Protein AF-A0A9N9CU62-F1 (afdb_monomer)

Radius of gyration: 23.14 Å; Cα contacts (8 Å, |Δi|>4): 321; chains: 1; bounding box: 65×60×86 Å

pLDDT: mean 74.03, std 17.0, range [35.09, 93.12]

InterPro domains:
  IPR012340 Nucleic acid-binding, OB-fold [G3DSA:2.40.50.140] (41-139)
  IPR012340 Nucleic acid-binding, OB-fold [SSF50249] (61-143)

Secondary structure (DSSP, 8-state):
------PPPPPPPPPPPP------TTPPPGGG--SSSS-S---EEEEE-EES-SSPEE-TT--EEEEEEEE-SS-EEEEEEES-GGG--TTEEEEEESEEEEEETTEEEEEE-TTT-EEEEEEE------TTTS-BGGGSEEEEETTEEEEE-TT--BB-TTT-PBPP-----------

Structure (mmCIF, N/CA/C/O backbone):
data_AF-A0A9N9CU62-F1
#
_entry.id   AF-A0A9N9CU62-F1
#
loop_
_atom_site.group_PDB
_atom_site.id
_atom_site.type_symbol
_atom_site.label_atom_id
_atom_site.label_alt_id
_atom_site.label_comp_id
_atom_site.label_asym_id
_atom_site.label_entity_id
_atom_site.label_seq_id
_atom_site.pdbx_PDB_ins_code
_atom_site.Cartn_x
_atom_site.Cartn_y
_atom_site.Cartn_z
_atom_site.occupancy
_atom_site.B_iso_or_equiv
_atom_site.auth_seq_id
_atom_site.auth_comp_id
_atom_site.auth_asym_id
_atom_site.auth_atom_id
_atom_site.pdbx_PDB_model_num
ATOM 1 N N . MET A 1 1 ? -34.799 -45.869 44.332 1.00 46.69 1 MET A N 1
ATOM 2 C CA . MET A 1 1 ? -33.783 -45.697 43.273 1.00 46.69 1 MET A CA 1
ATOM 3 C C . MET A 1 1 ? -34.354 -44.731 42.248 1.00 46.69 1 MET A C 1
ATOM 5 O O . MET A 1 1 ? -35.270 -45.097 41.529 1.00 46.69 1 MET A O 1
ATOM 9 N N . SER A 1 2 ? -33.928 -43.471 42.289 1.00 44.94 2 SER A N 1
ATOM 10 C CA . SER A 1 2 ? -34.439 -42.379 41.453 1.00 44.94 2 SER A CA 1
ATOM 11 C C . SER A 1 2 ? -33.615 -42.271 40.169 1.00 44.94 2 SER A C 1
ATOM 13 O O . SER A 1 2 ? -32.446 -41.901 40.205 1.00 44.94 2 SER A O 1
ATOM 15 N N . SER A 1 3 ? -34.221 -42.612 39.034 1.00 47.97 3 SER A N 1
ATOM 16 C CA . SER A 1 3 ? -33.614 -42.523 37.704 1.00 47.97 3 SER A CA 1
ATOM 17 C C . SER A 1 3 ? -33.705 -41.092 37.164 1.00 47.97 3 SER A C 1
ATOM 19 O O . SER A 1 3 ? -34.757 -40.656 36.692 1.00 47.97 3 SER A O 1
ATOM 21 N N . SER A 1 4 ? -32.603 -40.348 37.229 1.00 53.12 4 SER A N 1
ATOM 22 C CA . SER A 1 4 ? -32.458 -39.040 36.586 1.00 53.12 4 SER A CA 1
ATOM 23 C C . SER A 1 4 ? -32.331 -39.214 35.070 1.00 53.12 4 SER A C 1
ATOM 25 O O . SER A 1 4 ? -31.313 -39.691 34.575 1.00 53.12 4 SER A O 1
ATOM 27 N N . THR A 1 5 ? -33.375 -38.833 34.335 1.00 57.44 5 THR A N 1
ATOM 28 C CA . THR A 1 5 ? -33.366 -38.796 32.867 1.00 57.44 5 THR A CA 1
ATOM 29 C C . THR A 1 5 ? -32.712 -37.494 32.412 1.00 57.44 5 THR A C 1
ATOM 31 O O . THR A 1 5 ? -33.306 -36.421 32.525 1.00 57.44 5 THR A O 1
ATOM 34 N N . THR A 1 6 ? -31.476 -37.572 31.928 1.00 59.50 6 THR A N 1
ATOM 35 C CA . THR A 1 6 ? -30.750 -36.429 31.366 1.00 59.50 6 THR A CA 1
ATOM 36 C C . THR A 1 6 ? -31.405 -36.029 30.044 1.00 59.50 6 THR A C 1
ATOM 38 O O . THR A 1 6 ? -31.402 -36.802 29.086 1.00 59.50 6 THR A O 1
ATOM 41 N N . ARG A 1 7 ? -32.014 -34.839 29.986 1.00 60.53 7 ARG A N 1
ATOM 42 C CA . ARG A 1 7 ? -32.596 -34.305 28.747 1.00 60.53 7 ARG A CA 1
ATOM 43 C C . ARG A 1 7 ? -31.469 -33.938 27.784 1.00 60.53 7 ARG A C 1
ATOM 45 O O . ARG A 1 7 ? -30.618 -33.116 28.112 1.00 60.53 7 ARG A O 1
ATOM 52 N N . TYR A 1 8 ? -31.477 -34.552 26.607 1.00 66.25 8 TYR A N 1
ATOM 53 C CA . TYR A 1 8 ? -30.608 -34.177 25.500 1.00 66.25 8 TYR A CA 1
ATOM 54 C C . TYR A 1 8 ? -31.040 -32.805 24.969 1.00 66.25 8 TYR A C 1
ATOM 56 O O . TYR A 1 8 ? -32.165 -32.657 24.490 1.00 66.25 8 TYR A O 1
ATOM 64 N N . ASN A 1 9 ? -30.160 -31.808 25.070 1.00 70.69 9 ASN A N 1
ATOM 65 C CA . ASN A 1 9 ? -30.338 -30.531 24.387 1.00 70.69 9 ASN A CA 1
ATOM 66 C C . ASN A 1 9 ? -29.682 -30.636 23.006 1.00 70.69 9 ASN A C 1
ATOM 68 O O . ASN A 1 9 ? -28.476 -30.890 22.942 1.00 70.69 9 ASN A O 1
ATOM 72 N N . PRO A 1 10 ? -30.438 -30.464 21.909 1.00 75.88 10 PRO A N 1
ATOM 73 C CA . PRO A 1 10 ? -29.849 -30.461 20.583 1.00 75.88 10 PRO A CA 1
ATOM 74 C C . PRO A 1 10 ? -28.885 -29.272 20.439 1.00 75.88 10 PRO A C 1
ATOM 76 O O . PRO A 1 10 ? -29.152 -28.197 20.986 1.00 75.88 10 PRO A O 1
ATOM 79 N N . PRO A 1 11 ? -27.768 -29.447 19.713 1.00 69.00 11 PRO A N 1
ATOM 80 C CA . PRO A 1 11 ? -26.838 -28.362 19.443 1.00 69.00 11 PRO A CA 1
ATOM 81 C C . PRO A 1 11 ? -27.547 -27.241 18.680 1.00 69.00 11 PRO A C 1
ATOM 83 O O . PRO A 1 11 ? -28.302 -27.487 17.736 1.00 69.00 11 PRO A O 1
ATOM 86 N N . THR A 1 12 ? -27.307 -26.004 19.110 1.00 73.38 12 THR A N 1
ATOM 87 C CA . THR A 1 12 ? -27.829 -24.801 18.465 1.00 73.38 12 THR A CA 1
ATOM 88 C C . THR A 1 12 ? -27.400 -24.802 16.995 1.00 73.38 12 THR A C 1
ATOM 90 O O . THR A 1 12 ? -26.207 -24.976 16.730 1.00 73.38 12 THR A O 1
ATOM 93 N N . PRO A 1 13 ? -28.324 -24.639 16.030 1.00 62.28 13 PRO A N 1
ATOM 94 C CA . PRO A 1 13 ? -27.968 -24.618 14.618 1.00 62.28 13 PRO A CA 1
ATOM 95 C C . PRO A 1 13 ? -26.945 -23.510 14.370 1.00 62.28 13 PRO A C 1
ATOM 97 O O . PRO A 1 13 ? -27.182 -22.347 14.704 1.00 62.28 13 PRO A O 1
ATOM 100 N N . THR A 1 14 ? -25.796 -23.884 13.811 1.00 59.06 14 THR A N 1
ATOM 101 C CA . THR A 1 14 ? -24.758 -22.939 13.411 1.00 59.06 14 THR A CA 1
ATOM 102 C C . THR A 1 14 ? -25.347 -21.965 12.388 1.00 59.06 14 THR A C 1
ATOM 104 O O . THR A 1 14 ? -25.957 -22.408 11.406 1.00 59.06 14 THR A O 1
ATOM 107 N N . PRO A 1 15 ? -25.230 -20.642 12.606 1.00 55.38 15 PRO A N 1
ATOM 108 C CA . PRO A 1 15 ? -25.723 -19.667 11.647 1.00 55.38 15 PRO A CA 1
ATOM 109 C C . PRO A 1 15 ? -25.015 -19.897 10.311 1.00 55.38 15 PRO A C 1
ATOM 111 O O . PRO A 1 15 ? -23.788 -19.948 10.243 1.00 55.38 15 PRO A O 1
ATOM 114 N N . LYS A 1 16 ? -25.802 -20.096 9.249 1.00 43.38 16 LYS A N 1
ATOM 115 C CA . LYS A 1 16 ? -25.268 -20.224 7.892 1.00 43.38 16 LYS A CA 1
ATOM 116 C C . LYS A 1 16 ? -24.560 -18.913 7.523 1.00 43.38 16 LYS A C 1
ATOM 118 O O . LYS A 1 16 ? -25.127 -17.859 7.825 1.00 43.38 16 LYS A O 1
ATOM 123 N N . PRO A 1 17 ? -23.383 -18.959 6.868 1.00 40.12 17 PRO A N 1
ATOM 124 C CA . PRO A 1 17 ? -22.711 -17.762 6.378 1.00 40.12 17 PRO A CA 1
ATOM 125 C C . PRO A 1 17 ? -23.694 -16.928 5.561 1.00 40.12 17 PRO A C 1
ATOM 127 O O . PRO A 1 17 ? -24.350 -17.445 4.651 1.00 40.12 17 PRO A O 1
ATOM 130 N N . ILE A 1 18 ? -23.848 -15.659 5.932 1.00 36.00 18 ILE A N 1
ATOM 131 C CA . ILE A 1 18 ? -24.673 -14.725 5.172 1.00 36.00 18 ILE A CA 1
ATOM 132 C C . ILE A 1 18 ? -23.950 -14.527 3.837 1.00 36.00 18 ILE A C 1
ATOM 134 O O . ILE A 1 18 ? -22.800 -14.093 3.851 1.00 36.00 18 ILE A O 1
ATOM 138 N N . PRO A 1 19 ? -24.562 -14.851 2.686 1.00 36.19 19 PRO A N 1
ATOM 139 C CA . PRO A 1 19 ? -23.913 -14.634 1.404 1.00 36.19 19 PRO A CA 1
ATOM 140 C C . PRO A 1 19 ? -23.638 -13.137 1.229 1.00 36.19 19 PRO A C 1
ATOM 142 O O . PRO A 1 19 ? -24.564 -12.323 1.175 1.00 36.19 19 PRO A O 1
ATOM 145 N N . ILE A 1 20 ? -22.353 -12.784 1.166 1.00 42.44 20 ILE A N 1
ATOM 146 C CA . ILE A 1 20 ? -21.886 -11.418 0.936 1.00 42.44 20 ILE A CA 1
ATOM 147 C C . ILE A 1 20 ? -22.435 -10.967 -0.419 1.00 42.44 20 ILE A C 1
ATOM 149 O O . ILE A 1 20 ? -22.163 -11.568 -1.460 1.00 42.44 20 ILE A O 1
ATOM 153 N N . GLN A 1 21 ? -23.255 -9.916 -0.421 1.00 36.47 21 GLN A N 1
ATOM 154 C CA . GLN A 1 21 ? -23.797 -9.352 -1.653 1.00 36.47 21 GLN A CA 1
ATOM 155 C C . GLN A 1 21 ? -22.663 -8.670 -2.443 1.00 36.47 21 GLN A C 1
ATOM 157 O O . GLN A 1 21 ? -22.241 -7.556 -2.127 1.00 36.47 21 GLN A O 1
ATOM 162 N N . ARG A 1 22 ? -22.172 -9.356 -3.484 1.00 44.59 22 ARG A N 1
ATOM 163 C CA . ARG A 1 22 ? -21.042 -8.957 -4.353 1.00 44.59 22 ARG A CA 1
ATOM 164 C C . ARG A 1 22 ? -21.322 -7.794 -5.319 1.00 44.59 22 ARG A C 1
ATOM 166 O O . ARG A 1 22 ? -20.455 -7.429 -6.098 1.00 44.59 22 ARG A O 1
ATOM 173 N N . ASN A 1 23 ? -22.494 -7.167 -5.261 1.00 35.44 23 ASN A N 1
ATOM 174 C CA . ASN A 1 23 ? -22.859 -6.084 -6.177 1.00 35.44 23 ASN A CA 1
ATOM 175 C C . ASN A 1 23 ? -22.802 -4.729 -5.466 1.00 35.44 23 ASN A C 1
ATOM 177 O O . ASN A 1 23 ? -23.825 -4.212 -5.023 1.00 35.44 23 ASN A O 1
ATOM 181 N N . VAL A 1 24 ? -21.608 -4.142 -5.352 1.00 41.38 24 VAL A N 1
ATOM 182 C CA . VAL A 1 24 ? -21.473 -2.712 -5.037 1.00 41.38 24 VAL A CA 1
ATOM 183 C C . VAL A 1 24 ? -20.741 -2.029 -6.178 1.00 41.38 24 VAL A C 1
ATOM 185 O O . VAL A 1 24 ? -19.569 -2.273 -6.430 1.00 41.38 24 VAL A O 1
ATOM 188 N N . VAL A 1 25 ? -21.484 -1.177 -6.876 1.00 37.28 25 VAL A N 1
ATOM 189 C CA . VAL A 1 25 ? -20.985 -0.245 -7.886 1.00 37.28 25 VAL A CA 1
ATOM 190 C C . VAL A 1 25 ? -19.897 0.625 -7.239 1.00 37.28 25 VAL A C 1
ATOM 192 O O . VAL A 1 25 ? -20.184 1.318 -6.266 1.00 37.28 25 VAL A O 1
ATOM 195 N N . GLY A 1 26 ? -18.659 0.567 -7.747 1.00 52.22 26 GLY A N 1
ATOM 196 C CA . GLY A 1 26 ? -17.546 1.424 -7.299 1.00 52.22 26 GLY A CA 1
ATOM 197 C C . GLY A 1 26 ? -16.388 0.744 -6.551 1.00 52.22 26 GLY A C 1
ATOM 198 O O . GLY A 1 26 ? -15.586 1.447 -5.943 1.00 52.22 26 GLY A O 1
ATOM 199 N N . THR A 1 27 ? -16.269 -0.587 -6.567 1.00 56.56 27 THR A N 1
ATOM 200 C CA . THR A 1 27 ? -15.077 -1.273 -6.031 1.00 56.56 27 THR A CA 1
ATOM 201 C C . THR A 1 27 ? -13.905 -1.194 -7.011 1.00 56.56 27 THR A C 1
ATOM 203 O O . THR A 1 27 ? -14.012 -1.667 -8.145 1.00 56.56 27 THR A O 1
ATOM 206 N N . SER A 1 28 ? -12.786 -0.620 -6.575 1.00 62.41 28 SER A N 1
ATOM 207 C CA . SER A 1 28 ? -11.532 -0.615 -7.336 1.00 62.41 28 SER A CA 1
ATOM 208 C C . SER A 1 28 ? -10.715 -1.854 -6.992 1.00 62.41 28 SER A C 1
ATOM 210 O O . SER A 1 28 ? -10.599 -2.187 -5.821 1.00 62.41 28 SER A O 1
ATOM 212 N N . LYS A 1 29 ? -10.137 -2.501 -8.004 1.00 73.31 29 LYS A N 1
ATOM 213 C CA . LYS A 1 29 ? -9.158 -3.588 -7.843 1.00 73.31 29 LYS A CA 1
ATOM 214 C C . LYS A 1 29 ? -7.789 -3.021 -7.448 1.00 73.31 29 LYS A C 1
ATOM 216 O O . LYS A 1 29 ? -7.452 -1.925 -7.907 1.00 73.31 29 LYS A O 1
ATOM 221 N N . CYS A 1 30 ? -6.991 -3.753 -6.673 1.00 69.00 30 CYS A N 1
ATOM 222 C CA . CYS A 1 30 ? -5.650 -3.346 -6.248 1.00 69.00 30 CYS A CA 1
ATOM 223 C C . CYS A 1 30 ? -4.739 -3.038 -7.444 1.00 69.00 30 CYS A C 1
ATOM 225 O O . CYS A 1 30 ? -4.049 -2.023 -7.436 1.00 69.00 30 CYS A O 1
ATOM 227 N N . SER A 1 31 ? -4.783 -3.832 -8.518 1.00 72.31 31 SER A N 1
ATOM 228 C CA . SER A 1 31 ? -3.961 -3.583 -9.715 1.00 72.31 31 SER A CA 1
ATOM 229 C C . SER A 1 31 ? -4.319 -2.286 -10.455 1.00 72.31 31 SER A C 1
ATOM 231 O O . SER A 1 31 ? -3.510 -1.749 -11.208 1.00 72.31 31 SER A O 1
ATOM 233 N N . HIS A 1 32 ? -5.522 -1.747 -10.232 1.00 73.44 32 HIS A N 1
ATOM 234 C CA . HIS A 1 32 ? -6.000 -0.510 -10.856 1.00 73.44 32 HIS A CA 1
ATOM 235 C C . HIS A 1 32 ? -5.785 0.733 -9.990 1.00 73.44 32 HIS A C 1
ATOM 237 O O . HIS A 1 32 ? -6.241 1.823 -10.355 1.00 73.44 32 HIS A O 1
ATOM 243 N N . LEU A 1 33 ? -5.110 0.597 -8.848 1.00 73.25 33 LEU A N 1
ATOM 244 C CA . LEU A 1 33 ? -4.789 1.724 -7.990 1.00 73.25 33 LEU A CA 1
ATOM 245 C C . LEU A 1 33 ? -3.824 2.676 -8.701 1.00 73.25 33 LEU A C 1
ATOM 247 O O . LEU A 1 33 ? -2.695 2.325 -9.035 1.00 73.25 33 LEU A O 1
ATOM 251 N N . LYS A 1 34 ? -4.284 3.906 -8.950 1.00 70.06 34 LYS A N 1
ATOM 252 C CA . LYS A 1 34 ? -3.507 4.934 -9.647 1.00 70.06 34 LYS A CA 1
ATOM 253 C C . LYS A 1 34 ? -2.896 5.918 -8.663 1.00 70.06 34 LYS A C 1
ATOM 255 O O . LYS A 1 34 ? -3.591 6.510 -7.845 1.00 70.06 34 LYS A O 1
ATOM 260 N N . LEU A 1 35 ? -1.609 6.187 -8.851 1.00 60.53 35 LEU A N 1
ATOM 261 C CA . LEU A 1 35 ? -0.875 7.238 -8.156 1.00 60.53 35 LEU A CA 1
ATOM 262 C C . LEU A 1 35 ? -1.260 8.614 -8.714 1.00 60.53 35 LEU A C 1
ATOM 264 O O . LEU A 1 35 ? -0.550 9.140 -9.571 1.00 60.53 35 LEU A O 1
ATOM 268 N N . ARG A 1 36 ? -2.404 9.171 -8.284 1.00 52.75 36 ARG A N 1
ATOM 269 C CA . ARG A 1 36 ? -2.704 10.621 -8.267 1.00 52.75 36 ARG A CA 1
ATOM 270 C C . ARG A 1 36 ? -4.106 10.940 -7.720 1.00 52.75 36 ARG A C 1
ATOM 272 O O . ARG A 1 36 ? -5.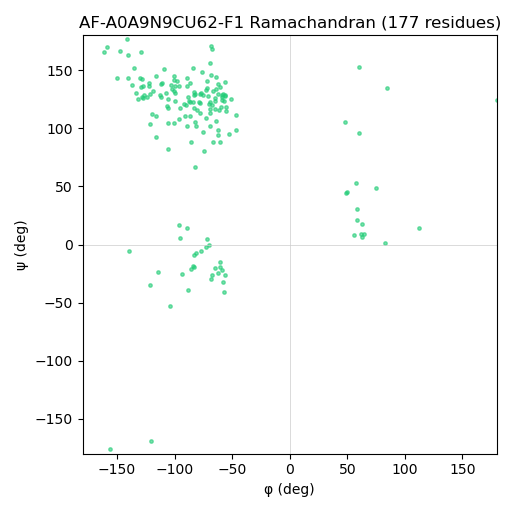099 10.506 -8.286 1.00 52.75 36 ARG A O 1
ATOM 279 N N . LEU A 1 37 ? -4.094 11.796 -6.689 1.00 42.00 37 LEU A N 1
ATOM 280 C CA . LEU A 1 37 ? -5.058 12.829 -6.265 1.00 42.00 37 LEU A CA 1
ATOM 281 C C . LEU A 1 37 ? -6.547 12.465 -6.191 1.00 42.00 37 LEU A C 1
ATOM 283 O O . LEU A 1 37 ? -7.247 12.511 -7.192 1.00 42.00 37 LEU A O 1
ATOM 287 N N . LEU A 1 38 ? -7.021 12.304 -4.947 1.00 39.66 38 LEU A N 1
ATOM 288 C CA . LEU A 1 38 ? -8.328 12.767 -4.438 1.00 39.66 38 LEU A CA 1
ATOM 289 C C . LEU A 1 38 ? -9.602 12.320 -5.170 1.00 39.66 38 LEU A C 1
ATOM 291 O O . LEU A 1 38 ? -10.686 12.793 -4.836 1.00 39.66 38 LEU A O 1
ATOM 295 N N . GLU A 1 39 ? -9.516 11.408 -6.128 1.00 35.09 39 GLU A N 1
ATOM 296 C CA . GLU A 1 39 ? -10.673 11.001 -6.904 1.00 35.09 39 GLU A CA 1
ATOM 297 C C . GLU A 1 39 ? -11.166 9.622 -6.486 1.00 35.09 39 GLU A C 1
ATOM 299 O O . GLU A 1 39 ? -10.670 8.574 -6.890 1.00 35.09 39 GLU A O 1
ATOM 304 N N . ASN A 1 40 ? -12.268 9.713 -5.747 1.00 41.16 40 ASN A N 1
ATOM 305 C CA . ASN A 1 40 ? -13.307 8.720 -5.571 1.00 41.16 40 ASN A CA 1
ATOM 306 C C . ASN A 1 40 ? -13.042 7.663 -4.508 1.00 41.16 40 ASN A C 1
ATOM 308 O O . ASN A 1 40 ? -11.970 7.089 -4.364 1.00 41.16 40 ASN A O 1
ATOM 312 N N . ILE A 1 41 ? -14.104 7.455 -3.734 1.00 45.12 41 ILE A N 1
ATOM 313 C CA . ILE A 1 41 ? -14.237 6.507 -2.641 1.00 45.12 41 ILE A CA 1
ATOM 314 C C . ILE A 1 41 ? -13.706 5.159 -3.115 1.00 45.12 41 ILE A C 1
ATOM 316 O O . ILE A 1 41 ? -14.400 4.406 -3.794 1.00 45.12 41 ILE A O 1
ATOM 320 N N . LEU A 1 42 ? -12.467 4.864 -2.751 1.00 49.97 42 LEU A N 1
ATOM 321 C CA . LEU A 1 42 ? -11.884 3.577 -3.035 1.00 49.97 42 LEU A CA 1
ATOM 322 C C . LEU A 1 42 ? -12.508 2.588 -2.056 1.00 49.97 42 LEU A C 1
ATOM 324 O O . LEU A 1 42 ? -12.105 2.552 -0.896 1.00 49.97 42 LEU A O 1
ATOM 328 N N . ILE A 1 43 ? -13.549 1.876 -2.495 1.00 49.66 43 ILE A N 1
ATOM 329 C CA . ILE A 1 43 ? -14.109 0.763 -1.734 1.00 49.66 43 ILE A CA 1
ATOM 330 C C . ILE A 1 43 ? -13.302 -0.473 -2.099 1.00 49.66 43 ILE A C 1
ATOM 332 O O . ILE A 1 43 ? -13.657 -1.200 -3.024 1.00 49.66 43 ILE A O 1
ATOM 336 N N . LEU A 1 44 ? -12.208 -0.704 -1.381 1.00 55.91 44 LEU A N 1
ATOM 337 C CA . LEU A 1 44 ? -11.573 -2.015 -1.404 1.00 55.91 44 LEU A CA 1
ATOM 338 C C . LEU A 1 44 ? -12.404 -2.902 -0.498 1.00 55.91 44 LEU A C 1
ATOM 340 O O . LEU A 1 44 ? -12.522 -2.626 0.695 1.00 55.91 44 LEU A O 1
ATOM 344 N N . LYS A 1 45 ? -13.059 -3.895 -1.088 1.00 5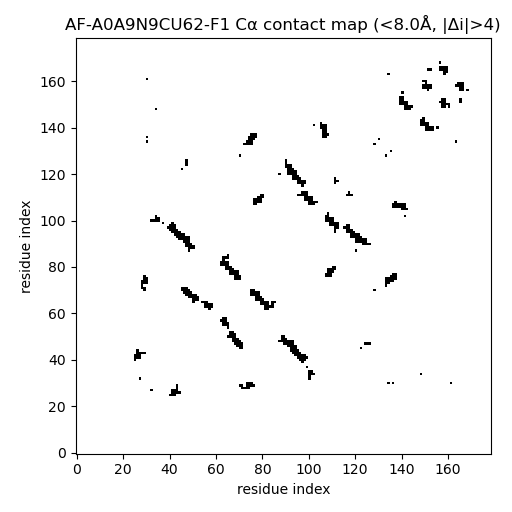1.59 45 LYS A N 1
ATOM 345 C CA . LYS A 1 45 ? -13.698 -4.970 -0.344 1.00 51.59 45 LYS A CA 1
ATOM 346 C C . LYS A 1 45 ? -12.750 -6.150 -0.392 1.00 51.59 45 LYS A C 1
ATOM 348 O O . LYS A 1 45 ? -12.233 -6.441 -1.459 1.00 51.59 45 LYS A O 1
ATOM 353 N N . GLU A 1 46 ? -12.586 -6.811 0.744 1.00 53.75 46 GLU A N 1
ATOM 354 C CA . GLU A 1 46 ? -11.886 -8.095 0.822 1.00 53.75 46 GLU A CA 1
ATOM 355 C C . GLU A 1 46 ? -10.369 -7.995 0.701 1.00 53.75 46 GLU A C 1
ATOM 357 O O . GLU A 1 46 ? -9.727 -8.742 -0.020 1.00 53.75 46 GLU A O 1
ATOM 362 N N . LEU A 1 47 ? -9.797 -7.080 1.484 1.00 57.81 47 LEU A N 1
ATOM 363 C CA . LEU A 1 47 ? -8.361 -7.041 1.715 1.00 57.81 47 LEU A CA 1
ATOM 364 C C . LEU A 1 47 ? -7.967 -7.944 2.877 1.00 57.81 47 LEU A C 1
ATOM 366 O O . LEU A 1 47 ? -8.424 -7.718 3.996 1.00 57.81 47 LEU A O 1
ATOM 370 N N . PHE A 1 48 ? -7.080 -8.897 2.604 1.00 61.94 48 PHE A N 1
ATOM 371 C CA . PHE A 1 48 ? -6.514 -9.805 3.601 1.00 61.94 48 PHE A CA 1
ATOM 372 C C . PHE A 1 48 ? -5.297 -9.180 4.259 1.00 61.94 48 PHE A C 1
ATOM 374 O O . PHE A 1 48 ? -4.264 -9.026 3.616 1.00 61.94 48 PHE A O 1
ATOM 381 N N . CYS A 1 49 ? -5.414 -8.828 5.535 1.00 62.84 49 CYS A N 1
ATOM 382 C CA . CYS A 1 49 ? -4.311 -8.238 6.282 1.00 62.84 49 CYS A CA 1
ATOM 383 C C . CYS A 1 49 ? -3.264 -9.298 6.666 1.00 62.84 49 CYS A C 1
ATOM 385 O O . CYS A 1 49 ? -3.588 -10.287 7.322 1.00 62.84 49 CYS A O 1
ATOM 387 N N . PHE A 1 50 ? -1.991 -9.045 6.357 1.00 62.34 50 PHE A N 1
ATOM 388 C CA . PHE A 1 50 ? -0.841 -9.773 6.904 1.00 62.34 50 PHE A CA 1
ATOM 389 C C . PHE A 1 50 ? 0.150 -8.768 7.500 1.00 62.34 50 PHE A C 1
ATOM 391 O O . PHE A 1 50 ? 0.525 -7.829 6.810 1.00 62.34 50 PHE A O 1
ATOM 398 N N . PRO A 1 51 ? 0.620 -8.894 8.748 1.00 58.72 51 PRO A N 1
ATOM 399 C CA . PRO A 1 51 ? 1.521 -7.912 9.328 1.00 58.72 51 PRO A CA 1
ATOM 400 C C . PRO A 1 51 ? 2.874 -8.017 8.623 1.00 58.72 51 PRO A C 1
ATOM 402 O O . PRO A 1 51 ? 3.498 -9.077 8.646 1.00 58.72 51 PRO A O 1
ATOM 405 N N . VAL A 1 52 ? 3.351 -6.916 8.037 1.00 59.19 52 VAL A N 1
ATOM 406 C CA . VAL A 1 52 ? 4.700 -6.860 7.434 1.00 59.19 52 VAL A CA 1
ATOM 407 C C . VAL A 1 52 ? 5.769 -6.948 8.529 1.00 59.19 52 VAL A C 1
ATOM 409 O O . VAL A 1 52 ? 6.866 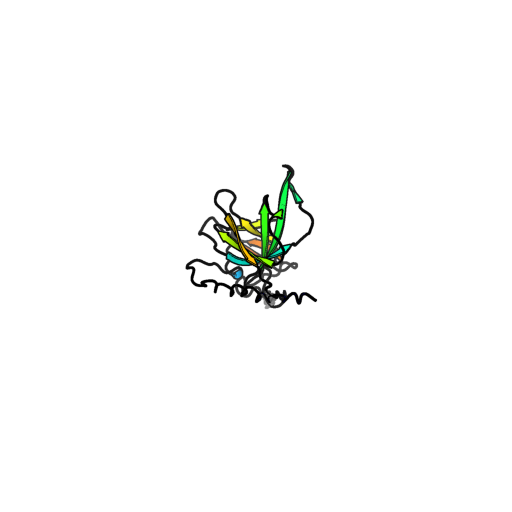-7.462 8.327 1.00 59.19 52 VAL A O 1
ATOM 412 N N . SER A 1 53 ? 5.436 -6.460 9.724 1.00 57.41 53 SER A N 1
ATOM 413 C CA . SER A 1 53 ? 6.284 -6.486 10.909 1.00 57.41 53 SER A CA 1
ATOM 414 C C . SER A 1 53 ? 5.414 -6.552 12.162 1.00 57.41 53 SER A C 1
ATOM 416 O O . SER A 1 53 ? 4.367 -5.916 12.235 1.00 57.41 53 SER A O 1
ATOM 418 N N . GLN A 1 54 ? 5.866 -7.285 13.182 1.00 54.16 54 GLN A N 1
ATOM 419 C CA . GLN A 1 54 ? 5.241 -7.265 14.514 1.00 54.16 54 GLN A CA 1
ATOM 420 C C . GLN A 1 54 ? 5.614 -6.014 15.326 1.00 54.16 54 GLN A C 1
ATOM 422 O O . GLN A 1 54 ? 5.130 -5.832 16.441 1.00 54.16 54 GLN A O 1
ATOM 427 N N . ARG A 1 55 ? 6.517 -5.170 14.810 1.00 55.88 55 ARG A N 1
ATOM 428 C CA . ARG A 1 55 ? 6.976 -3.963 15.499 1.00 55.88 55 ARG A CA 1
ATOM 429 C C . ARG A 1 55 ? 6.172 -2.759 15.036 1.00 55.88 55 ARG A C 1
ATOM 431 O O . ARG A 1 55 ? 6.272 -2.367 13.878 1.00 55.88 55 ARG A O 1
ATOM 438 N N . THR A 1 56 ? 5.451 -2.150 15.970 1.00 61.59 56 THR A N 1
ATOM 439 C CA . THR A 1 56 ? 4.884 -0.813 15.803 1.00 61.59 56 THR A CA 1
ATOM 440 C C . THR A 1 56 ? 6.018 0.199 15.674 1.00 61.59 56 THR A C 1
ATOM 442 O O . THR A 1 56 ? 6.902 0.256 16.536 1.00 61.59 56 THR A O 1
ATOM 445 N N . LEU A 1 57 ? 6.005 0.995 14.607 1.00 75.25 57 LEU A N 1
ATOM 446 C CA . LEU A 1 57 ? 6.896 2.146 14.491 1.00 75.25 57 LEU A CA 1
ATOM 447 C C . LEU A 1 57 ? 6.230 3.340 15.172 1.00 75.25 57 LEU A C 1
ATOM 449 O O . LEU A 1 57 ? 5.026 3.536 15.037 1.00 75.25 57 LEU A O 1
ATOM 453 N N . LYS A 1 58 ? 7.006 4.131 15.911 1.00 76.31 58 LYS A N 1
ATOM 454 C CA . LYS A 1 58 ? 6.537 5.401 16.470 1.00 76.31 58 LYS A CA 1
ATOM 455 C C . LYS A 1 58 ? 7.172 6.543 15.703 1.00 76.31 58 LYS A C 1
ATOM 457 O O . LYS A 1 58 ? 8.387 6.549 15.504 1.00 76.31 58 LYS A O 1
ATOM 462 N N . THR A 1 59 ? 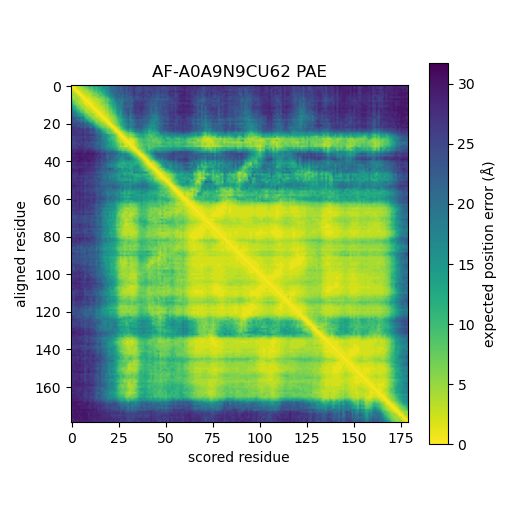6.361 7.500 15.271 1.00 74.94 59 THR A N 1
ATOM 463 C CA . THR A 1 59 ? 6.875 8.755 14.719 1.00 74.94 59 THR A CA 1
ATOM 464 C C . THR A 1 59 ? 7.538 9.586 15.822 1.00 74.94 59 THR A C 1
ATOM 466 O O . THR A 1 59 ? 7.394 9.307 17.014 1.00 74.94 59 THR A O 1
ATOM 469 N N . MET A 1 60 ? 8.222 10.671 15.441 1.00 74.88 60 MET A N 1
ATOM 470 C CA . MET A 1 60 ? 8.757 11.637 16.412 1.00 74.88 60 MET A CA 1
ATOM 471 C C . MET A 1 60 ? 7.672 12.294 17.280 1.00 74.88 60 MET A C 1
ATOM 473 O O . MET A 1 60 ? 7.983 12.817 18.343 1.00 74.88 60 MET A O 1
ATOM 477 N N . THR A 1 61 ? 6.412 12.262 16.839 1.00 80.69 61 THR A N 1
ATOM 478 C CA . THR A 1 61 ? 5.246 12.766 17.577 1.00 80.69 61 THR A CA 1
ATOM 479 C C . THR A 1 61 ? 4.514 11.662 18.347 1.00 80.69 61 THR A C 1
ATOM 481 O O . THR A 1 61 ? 3.358 11.846 18.704 1.00 80.69 61 THR A O 1
ATOM 484 N N . GLU A 1 62 ? 5.160 10.510 18.562 1.00 82.94 62 GLU A N 1
ATOM 485 C CA . GLU A 1 62 ? 4.620 9.332 19.261 1.00 82.94 62 GLU A CA 1
ATOM 486 C C . GLU A 1 62 ? 3.395 8.677 18.602 1.00 82.94 62 GLU A C 1
ATOM 488 O O . GLU A 1 62 ? 2.716 7.859 19.222 1.00 82.94 62 GLU A O 1
ATOM 493 N N . VAL A 1 63 ? 3.145 8.971 17.324 1.00 83.56 63 VAL A N 1
ATOM 494 C CA . VAL A 1 63 ? 2.059 8.347 16.562 1.00 83.56 63 VAL A CA 1
ATOM 495 C C . VAL A 1 63 ? 2.483 6.948 16.131 1.00 83.56 63 VAL A C 1
ATOM 497 O O . VAL A 1 63 ? 3.568 6.761 15.577 1.00 83.56 63 VAL A O 1
ATOM 500 N N . GLU A 1 64 ? 1.628 5.963 16.396 1.00 87.06 64 GLU A N 1
ATOM 501 C CA . GLU A 1 64 ? 1.870 4.562 16.061 1.00 87.06 64 GLU A CA 1
ATOM 502 C C . GLU A 1 64 ? 1.517 4.268 14.598 1.00 87.06 64 GLU A C 1
ATOM 504 O O . GLU A 1 64 ? 0.434 4.600 14.116 1.00 87.06 64 GLU A O 1
ATOM 509 N N . LEU A 1 65 ? 2.451 3.633 13.895 1.00 88.75 65 LEU A N 1
ATOM 510 C CA . LEU A 1 65 ? 2.330 3.208 12.507 1.00 88.75 65 LEU A CA 1
ATOM 511 C C . LEU A 1 65 ? 2.304 1.684 12.441 1.00 88.75 65 LEU A C 1
ATOM 513 O O . LEU A 1 65 ? 3.193 1.008 12.973 1.00 88.75 65 LEU A O 1
ATOM 517 N N . HIS A 1 66 ? 1.300 1.162 11.743 1.00 89.62 66 HIS A N 1
ATOM 518 C CA . HIS A 1 66 ? 1.127 -0.264 11.506 1.00 89.62 66 HIS A CA 1
ATOM 519 C C . HIS A 1 66 ? 1.053 -0.543 10.009 1.00 89.62 66 HIS A C 1
ATOM 521 O O . HIS A 1 66 ? 0.230 0.045 9.307 1.00 89.62 66 HIS A O 1
ATOM 527 N N . SER A 1 67 ? 1.891 -1.468 9.544 1.00 90.81 67 SER A N 1
ATOM 528 C CA . SER A 1 67 ? 1.964 -1.856 8.136 1.00 90.81 67 SER A CA 1
ATOM 529 C C . SER A 1 67 ? 1.464 -3.282 7.942 1.00 90.81 67 SER A C 1
ATOM 531 O O . SER A 1 67 ? 1.955 -4.225 8.573 1.00 90.81 67 SER A O 1
ATOM 533 N N . PHE A 1 68 ? 0.520 -3.434 7.024 1.00 89.38 68 PHE A N 1
ATOM 534 C CA . PHE A 1 68 ? -0.088 -4.700 6.641 1.00 89.38 68 PHE A CA 1
ATOM 535 C C . PHE A 1 68 ? 0.110 -4.917 5.143 1.00 89.38 68 PHE A C 1
ATOM 537 O O . PHE A 1 68 ? -0.061 -3.982 4.374 1.00 89.38 68 PHE A O 1
ATOM 544 N N . LEU A 1 69 ? 0.426 -6.128 4.697 1.00 87.81 69 LEU A N 1
ATOM 545 C CA . LEU A 1 69 ? 0.127 -6.522 3.327 1.00 87.81 69 LEU A CA 1
ATOM 546 C C . LEU A 1 69 ? -1.374 -6.709 3.233 1.00 87.81 69 LEU A C 1
ATOM 548 O O . LEU A 1 69 ? -1.974 -7.325 4.111 1.00 87.81 69 LEU A O 1
ATOM 552 N N . VAL A 1 70 ? -1.951 -6.167 2.176 1.00 87.06 70 VAL A N 1
ATOM 553 C CA . VAL A 1 70 ? -3.347 -6.332 1.817 1.00 87.06 70 VAL A CA 1
ATOM 554 C C . VAL A 1 70 ? -3.431 -6.811 0.380 1.00 87.06 70 VAL A C 1
ATOM 556 O O . VAL A 1 70 ? -2.701 -6.331 -0.486 1.00 87.06 70 VAL A O 1
ATOM 559 N N . ALA A 1 71 ? -4.303 -7.780 0.139 1.00 84.50 71 ALA A N 1
ATOM 560 C CA . ALA A 1 71 ? -4.424 -8.463 -1.142 1.00 84.50 71 ALA A CA 1
ATOM 561 C C . ALA A 1 71 ? -5.878 -8.504 -1.600 1.00 84.50 71 ALA A C 1
ATOM 563 O O . ALA A 1 71 ? -6.756 -8.702 -0.765 1.00 84.50 71 ALA A O 1
ATOM 564 N N . ASP A 1 72 ? -6.098 -8.377 -2.906 1.00 80.75 72 ASP A N 1
ATOM 565 C CA . ASP A 1 72 ? -7.317 -8.837 -3.579 1.00 80.75 72 ASP A CA 1
ATOM 566 C C . ASP A 1 72 ? -6.948 -9.876 -4.654 1.00 80.75 72 ASP A C 1
ATOM 568 O O . ASP A 1 72 ? -5.807 -10.338 -4.721 1.00 80.75 72 ASP A O 1
ATOM 572 N N . GLU A 1 73 ? -7.885 -10.253 -5.525 1.00 78.25 73 GLU A N 1
ATOM 573 C CA . GLU A 1 73 ? -7.613 -11.214 -6.598 1.00 78.25 73 GLU A CA 1
ATOM 574 C C . GLU A 1 73 ? -6.704 -10.686 -7.728 1.00 78.25 73 GLU A C 1
ATOM 576 O O . GLU A 1 73 ? -6.472 -11.393 -8.707 1.00 78.25 73 GLU A O 1
ATOM 581 N N . THR A 1 74 ? -6.242 -9.435 -7.658 1.00 81.69 74 THR A N 1
ATOM 582 C CA . THR A 1 74 ? -5.530 -8.754 -8.750 1.00 81.69 74 THR A CA 1
ATOM 583 C C . THR A 1 74 ? -4.133 -8.279 -8.408 1.00 81.69 74 THR A C 1
ATOM 585 O O . THR A 1 74 ? -3.286 -8.249 -9.297 1.00 81.69 74 THR A O 1
ATOM 588 N N . ALA A 1 75 ? -3.900 -7.848 -7.172 1.00 84.44 75 ALA A N 1
ATOM 589 C CA . ALA A 1 75 ? -2.602 -7.377 -6.717 1.00 84.44 75 ALA A CA 1
ATOM 590 C C . ALA A 1 75 ? -2.522 -7.391 -5.185 1.00 84.44 75 ALA A C 1
ATOM 592 O O . ALA A 1 75 ? -3.531 -7.429 -4.474 1.00 84.44 75 ALA A O 1
ATOM 593 N N . VAL A 1 76 ? -1.296 -7.273 -4.686 1.00 87.00 76 VAL A N 1
ATOM 594 C CA . VAL A 1 76 ? -0.996 -7.043 -3.271 1.00 87.00 76 VAL A CA 1
ATOM 595 C C . VAL A 1 76 ? -0.314 -5.699 -3.106 1.00 87.00 76 VAL A C 1
ATOM 597 O O . VAL A 1 76 ? 0.459 -5.271 -3.961 1.00 87.00 76 VAL A O 1
ATOM 600 N N . CYS A 1 77 ? -0.589 -5.013 -2.006 1.00 89.88 77 CYS A N 1
ATOM 601 C CA . CYS A 1 77 ? 0.129 -3.804 -1.633 1.00 89.88 77 CYS A CA 1
ATOM 602 C C . CYS A 1 77 ? 0.232 -3.661 -0.114 1.00 89.88 77 CYS A C 1
ATOM 604 O O . CYS A 1 77 ? -0.440 -4.350 0.650 1.00 89.88 77 CYS A O 1
ATOM 606 N N . THR A 1 78 ? 1.095 -2.761 0.335 1.00 92.06 78 THR A N 1
ATOM 607 C CA . THR A 1 78 ? 1.244 -2.396 1.739 1.00 92.06 78 THR A CA 1
ATOM 608 C C . THR A 1 78 ? 0.189 -1.359 2.111 1.00 92.06 78 THR A C 1
ATOM 610 O O . THR A 1 78 ? 0.197 -0.246 1.589 1.00 92.06 78 THR A O 1
ATOM 613 N N . LEU A 1 79 ? -0.692 -1.703 3.046 1.00 91.94 79 LEU A N 1
ATOM 614 C CA . LEU A 1 79 ? -1.559 -0.788 3.773 1.00 91.94 79 LEU A CA 1
ATOM 615 C C . LEU A 1 79 ? -0.835 -0.255 5.013 1.00 91.94 79 LEU A C 1
ATOM 617 O O . LEU A 1 79 ? -0.446 -1.023 5.891 1.00 91.94 79 LEU A O 1
ATOM 621 N N . VAL A 1 80 ? -0.733 1.063 5.125 1.00 92.25 80 VAL A N 1
ATOM 622 C CA . VAL A 1 80 ? -0.225 1.761 6.306 1.00 92.25 80 VAL A CA 1
ATOM 623 C C . VAL A 1 80 ? -1.384 2.422 7.041 1.00 92.25 80 VAL A C 1
ATOM 625 O O . VAL A 1 80 ? -2.061 3.304 6.501 1.00 92.25 80 VAL A O 1
ATOM 628 N N . ILE A 1 81 ? -1.594 2.014 8.291 1.00 91.62 81 ILE A N 1
ATOM 629 C CA . ILE A 1 81 ? -2.589 2.591 9.196 1.00 91.62 81 ILE A CA 1
ATOM 630 C C . ILE A 1 81 ? -1.869 3.443 10.241 1.00 91.62 81 ILE A C 1
ATOM 632 O O . ILE A 1 81 ? -0.968 2.971 10.939 1.00 91.62 81 ILE A O 1
ATOM 636 N N . TRP A 1 82 ? -2.294 4.700 10.330 1.00 89.50 82 TRP A N 1
ATOM 637 C CA . TRP A 1 82 ? -1.865 5.657 11.341 1.00 89.50 82 TRP A CA 1
ATOM 638 C C . TRP A 1 82 ? -2.824 5.578 12.516 1.00 89.50 82 TRP A C 1
ATOM 640 O O . TRP A 1 82 ? -4.014 5.821 12.325 1.00 89.50 82 TRP A O 1
ATOM 650 N N . GLU A 1 83 ? -2.296 5.272 13.699 1.00 85.69 83 GLU A N 1
ATOM 651 C CA . GLU A 1 83 ? -3.064 5.060 14.928 1.00 85.69 83 GLU A CA 1
ATOM 652 C C . GLU A 1 83 ? -4.069 3.904 14.805 1.00 85.69 83 GLU A C 1
ATOM 654 O O . GLU A 1 83 ? -4.563 3.568 13.734 1.00 85.69 83 GLU A O 1
ATOM 659 N N . ASN A 1 84 ? -4.419 3.257 15.916 1.00 87.94 84 ASN A N 1
ATOM 660 C CA . ASN A 1 84 ? -5.496 2.254 15.935 1.00 87.94 84 ASN A CA 1
ATOM 661 C C . ASN A 1 84 ? -5.255 1.006 15.052 1.00 87.94 84 ASN A C 1
ATOM 663 O O . ASN A 1 84 ? -6.130 0.144 14.945 1.00 87.94 84 ASN A O 1
ATOM 667 N N . GLY A 1 85 ? -4.066 0.856 14.460 1.00 87.12 85 GLY A N 1
ATOM 668 C CA . GLY A 1 85 ? -3.694 -0.310 13.663 1.00 87.12 85 GLY A CA 1
ATOM 669 C C . GLY A 1 85 ? -3.690 -1.607 14.479 1.00 87.12 85 GLY A C 1
ATOM 670 O O . GLY A 1 85 ? -3.947 -2.676 13.935 1.00 87.12 85 GLY A O 1
ATOM 671 N N . GLN A 1 86 ? -3.518 -1.522 15.801 1.00 87.75 86 GLN A N 1
ATOM 672 C CA . GLN A 1 86 ? -3.592 -2.656 16.725 1.00 87.75 86 GLN A CA 1
ATOM 673 C C . GLN A 1 86 ? -4.951 -3.379 16.749 1.00 87.75 86 GLN A C 1
ATOM 675 O O . GLN A 1 86 ? -5.043 -4.479 17.295 1.00 87.75 86 GLN A O 1
ATOM 680 N N . PHE A 1 87 ? -6.012 -2.778 16.200 1.00 89.56 87 PHE A N 1
ATOM 681 C CA . PHE A 1 87 ? -7.332 -3.412 16.126 1.00 89.56 87 PHE A CA 1
ATOM 682 C C . PHE A 1 87 ? -7.498 -4.353 14.928 1.00 89.56 87 PHE A C 1
ATOM 684 O O . PHE A 1 87 ? -8.486 -5.082 14.890 1.00 89.56 87 PHE A O 1
ATOM 691 N N . PHE A 1 88 ? -6.544 -4.364 13.994 1.00 89.38 88 PHE A N 1
ATOM 692 C CA . PHE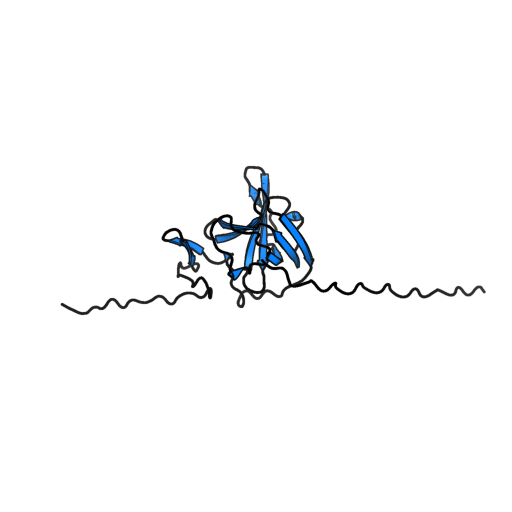 A 1 88 ? -6.564 -5.218 12.809 1.00 89.38 88 PHE A CA 1
ATOM 693 C C . PHE A 1 88 ? -5.668 -6.440 13.001 1.00 89.38 88 PHE A C 1
ATOM 695 O O . PHE A 1 88 ? -4.591 -6.364 13.599 1.00 89.38 88 PHE A O 1
ATOM 702 N N . LYS A 1 89 ? -6.124 -7.585 12.499 1.00 85.75 89 LYS A N 1
ATOM 703 C CA . LYS A 1 89 ? -5.481 -8.887 12.673 1.00 85.75 89 LYS A CA 1
ATOM 704 C C . LYS A 1 89 ? -5.289 -9.606 11.349 1.00 85.75 89 LYS A C 1
ATOM 706 O O . LYS A 1 89 ? -5.854 -9.254 10.318 1.00 85.75 89 LYS A O 1
ATOM 711 N N . ILE A 1 90 ? -4.459 -10.644 11.410 1.00 82.69 90 ILE A N 1
ATOM 712 C CA . ILE A 1 90 ? -4.222 -11.532 10.275 1.00 82.69 90 ILE A CA 1
ATOM 713 C C . ILE A 1 90 ? -5.527 -12.224 9.888 1.00 82.69 90 ILE A C 1
ATOM 715 O O . ILE A 1 90 ? -6.177 -12.802 10.759 1.00 82.69 90 ILE A O 1
ATOM 719 N N . GLY A 1 91 ? -5.872 -12.184 8.601 1.00 81.69 91 GLY A N 1
ATOM 720 C CA . GLY A 1 91 ? -7.103 -12.784 8.075 1.00 81.69 91 GLY A CA 1
ATOM 721 C C . GLY A 1 91 ? -8.356 -11.917 8.234 1.00 81.69 91 GLY A C 1
ATOM 722 O O . GLY A 1 91 ? -9.437 -12.332 7.823 1.00 81.69 91 GLY A O 1
ATOM 723 N N . ASP A 1 92 ? -8.242 -10.709 8.796 1.00 85.75 92 ASP A N 1
ATOM 724 C CA . ASP A 1 92 ? -9.342 -9.751 8.719 1.00 85.75 92 ASP A CA 1
ATOM 725 C C . ASP A 1 92 ? -9.578 -9.373 7.257 1.00 85.75 92 ASP A C 1
ATOM 727 O O . ASP A 1 92 ? -8.638 -9.046 6.531 1.00 85.75 92 ASP A O 1
ATOM 731 N N . VAL A 1 93 ? -10.849 -9.372 6.866 1.00 84.00 93 VAL A N 1
ATOM 732 C CA . VAL A 1 93 ? -11.332 -8.868 5.584 1.00 84.00 93 VAL A CA 1
ATOM 733 C C . VAL A 1 93 ? -11.805 -7.448 5.842 1.00 84.00 93 VAL A C 1
ATOM 735 O O . VAL A 1 93 ? -12.830 -7.221 6.496 1.00 84.00 93 VAL A O 1
ATOM 738 N N . VAL A 1 94 ? -11.045 -6.468 5.359 1.00 86.50 94 VAL A N 1
ATOM 739 C CA . VAL A 1 94 ? -11.351 -5.055 5.613 1.00 86.50 94 VAL A CA 1
ATOM 740 C C . VAL A 1 94 ? -12.047 -4.392 4.431 1.00 86.50 94 VAL A C 1
ATOM 742 O O . VAL A 1 94 ? -11.780 -4.685 3.267 1.00 86.50 94 VAL A O 1
ATOM 745 N N . GLN A 1 95 ? -12.952 -3.467 4.752 1.00 85.00 95 GLN A N 1
ATOM 746 C CA . GLN A 1 95 ? -13.483 -2.483 3.825 1.00 85.00 95 GLN A CA 1
ATOM 747 C C . GLN A 1 95 ? -12.871 -1.121 4.140 1.00 85.00 95 GLN A C 1
ATOM 749 O O . GLN A 1 95 ? -13.122 -0.556 5.210 1.00 85.00 95 GLN A O 1
ATOM 754 N N . ILE A 1 96 ? -12.129 -0.575 3.183 1.00 87.50 96 ILE A N 1
ATOM 755 C CA . ILE A 1 96 ? -11.628 0.800 3.232 1.00 87.50 96 ILE A CA 1
ATOM 756 C C . ILE A 1 96 ? -12.594 1.671 2.437 1.00 87.50 96 ILE A C 1
ATOM 758 O O . ILE A 1 96 ? -13.057 1.268 1.382 1.00 87.50 96 ILE A O 1
ATOM 762 N N . ASN A 1 97 ? -12.940 2.844 2.954 1.00 84.56 97 ASN A N 1
ATOM 763 C CA . ASN A 1 97 ? -13.677 3.881 2.247 1.00 84.56 97 ASN A CA 1
ATOM 764 C C . ASN A 1 97 ? -12.815 5.141 2.246 1.00 84.56 97 ASN A C 1
ATOM 766 O O . ASN A 1 97 ? -12.367 5.570 3.309 1.00 84.56 97 ASN A O 1
ATOM 770 N N . GLN A 1 98 ? -12.635 5.739 1.065 1.00 84.06 98 GLN A N 1
ATOM 771 C CA . GLN A 1 98 ? -11.724 6.873 0.855 1.00 84.06 98 GLN A CA 1
ATOM 772 C C . GLN A 1 98 ? -10.281 6.532 1.271 1.00 84.06 98 GLN A C 1
ATOM 774 O O . GLN A 1 98 ? -9.660 7.211 2.089 1.00 84.06 98 GLN A O 1
ATOM 779 N N . GLY A 1 99 ? -9.772 5.425 0.723 1.00 85.25 99 GLY A N 1
ATOM 780 C CA . GLY A 1 99 ? -8.345 5.116 0.760 1.00 85.25 99 GLY A CA 1
ATOM 781 C C . GLY A 1 99 ? -7.543 6.078 -0.118 1.00 85.25 99 GLY A C 1
ATOM 782 O O . GLY A 1 99 ? -8.073 6.659 -1.064 1.00 85.25 99 GLY A O 1
ATOM 783 N N . GLU A 1 100 ? -6.266 6.231 0.196 1.00 87.31 100 GLU A N 1
ATOM 784 C CA . GLU A 1 100 ? -5.322 7.078 -0.523 1.00 87.31 100 GLU A CA 1
ATOM 785 C C . GLU A 1 100 ? -4.070 6.274 -0.857 1.00 87.31 100 GLU A C 1
ATOM 787 O O . GLU A 1 100 ? -3.549 5.548 -0.017 1.00 87.31 100 GLU A O 1
ATOM 792 N N . THR A 1 101 ? -3.577 6.401 -2.084 1.00 88.50 101 THR A N 1
ATOM 793 C CA . THR A 1 101 ? -2.326 5.767 -2.511 1.00 88.50 101 THR A CA 1
ATOM 794 C C . THR A 1 101 ? -1.220 6.802 -2.560 1.00 88.50 101 THR A C 1
ATOM 796 O O . THR A 1 101 ? -1.425 7.889 -3.109 1.00 88.50 101 THR A O 1
ATOM 799 N N . ARG A 1 102 ? -0.034 6.458 -2.072 1.00 89.38 102 ARG A N 1
ATOM 800 C CA . ARG A 1 102 ? 1.136 7.339 -2.079 1.00 89.38 102 ARG A CA 1
ATOM 801 C C . ARG A 1 102 ? 2.405 6.559 -2.393 1.00 89.38 102 ARG A C 1
ATOM 803 O O . ARG A 1 102 ? 2.433 5.340 -2.260 1.00 89.38 102 ARG A O 1
ATOM 810 N N . ILE A 1 103 ? 3.453 7.285 -2.775 1.00 90.31 103 ILE A N 1
ATOM 811 C CA . ILE A 1 103 ? 4.815 6.750 -2.794 1.00 90.31 103 ILE A CA 1
ATOM 812 C C . ILE A 1 103 ? 5.534 7.216 -1.534 1.00 90.31 103 ILE A C 1
ATOM 814 O O . ILE A 1 103 ? 5.614 8.419 -1.278 1.00 90.31 103 ILE A O 1
ATOM 818 N N . HIS A 1 104 ? 6.040 6.267 -0.754 1.00 89.19 104 HIS A N 1
ATOM 819 C CA . HIS A 1 104 ? 6.857 6.515 0.427 1.00 89.19 104 HIS A CA 1
ATOM 820 C C . HIS A 1 104 ? 8.139 5.691 0.318 1.00 89.19 104 HIS A C 1
ATOM 822 O O . HIS A 1 104 ? 8.079 4.492 0.059 1.00 89.19 104 HIS A O 1
ATOM 828 N N . GLU A 1 105 ? 9.293 6.349 0.453 1.00 89.81 105 GLU A N 1
ATOM 829 C CA . GLU A 1 105 ? 10.613 5.713 0.294 1.00 89.81 105 GLU A CA 1
ATOM 830 C C . GLU A 1 105 ? 10.724 4.888 -1.004 1.00 89.81 105 GLU A C 1
ATOM 832 O O . GLU A 1 105 ? 11.172 3.747 -1.004 1.00 89.81 105 GLU A O 1
ATOM 837 N N . ASP A 1 106 ? 10.261 5.465 -2.118 1.00 90.69 106 ASP A N 1
ATOM 838 C CA . ASP A 1 106 ? 10.207 4.835 -3.446 1.00 90.69 106 ASP A CA 1
ATOM 839 C C . ASP A 1 106 ? 9.314 3.580 -3.544 1.00 90.69 106 ASP A C 1
ATOM 841 O O . ASP A 1 106 ? 9.301 2.917 -4.579 1.00 90.69 106 ASP A O 1
ATOM 845 N N . THR A 1 107 ? 8.521 3.259 -2.520 1.00 90.06 107 THR A N 1
ATOM 846 C CA . THR A 1 107 ? 7.584 2.125 -2.526 1.00 90.06 107 THR A CA 1
ATOM 847 C C . THR A 1 107 ? 6.134 2.588 -2.578 1.00 90.06 107 THR A C 1
ATOM 849 O O . THR A 1 107 ? 5.787 3.677 -2.117 1.00 90.06 107 THR A O 1
ATOM 852 N N . PHE A 1 108 ? 5.270 1.762 -3.167 1.00 91.00 108 PHE A N 1
ATOM 853 C CA . PHE A 1 108 ? 3.834 2.020 -3.200 1.00 91.00 108 PHE A CA 1
ATOM 854 C C . PHE A 1 108 ? 3.196 1.691 -1.857 1.00 91.00 108 PHE A C 1
ATOM 856 O O . PHE A 1 108 ? 3.357 0.585 -1.347 1.00 91.00 108 PHE A O 1
ATOM 863 N N . GLU A 1 109 ? 2.406 2.616 -1.329 1.00 91.38 109 GLU A N 1
ATOM 864 C CA . GLU A 1 109 ? 1.614 2.415 -0.123 1.00 91.38 109 GLU A CA 1
ATOM 865 C C . GLU A 1 109 ? 0.158 2.799 -0.363 1.00 91.38 109 GLU A C 1
ATOM 867 O O . GLU A 1 109 ? -0.153 3.804 -1.008 1.00 91.38 109 GLU A O 1
ATOM 872 N N . LEU A 1 110 ? -0.735 2.024 0.235 1.00 91.31 110 LEU A N 1
ATOM 873 C CA . LEU A 1 110 ? -2.118 2.385 0.479 1.00 91.31 110 LEU A CA 1
ATOM 874 C C . LEU A 1 110 ? -2.241 2.894 1.919 1.00 91.31 110 LEU A C 1
ATOM 876 O O . LEU A 1 110 ? -1.646 2.353 2.842 1.00 91.31 110 LEU A O 1
ATOM 880 N N . THR A 1 111 ? -3.042 3.921 2.143 1.00 91.62 111 THR A N 1
ATOM 881 C CA . THR A 1 111 ? -3.403 4.403 3.474 1.00 91.62 111 THR A CA 1
ATOM 882 C C . THR A 1 111 ? -4.870 4.819 3.496 1.00 91.62 111 THR A C 1
ATOM 884 O O . THR A 1 111 ? -5.575 4.749 2.488 1.00 91.62 111 THR A O 1
ATOM 887 N N . VAL A 1 112 ? -5.361 5.215 4.662 1.00 89.56 112 VAL A N 1
ATOM 888 C CA . VAL A 1 112 ? -6.718 5.733 4.840 1.00 89.56 112 VAL A CA 1
ATOM 889 C C . VAL A 1 112 ? -6.625 7.254 4.892 1.00 89.56 112 VAL A C 1
ATOM 891 O O . VAL A 1 112 ? -5.799 7.783 5.633 1.00 89.56 112 VAL A O 1
ATOM 894 N N . ASN A 1 113 ? -7.447 7.965 4.113 1.00 86.75 113 ASN A N 1
ATOM 895 C CA . ASN A 1 113 ? -7.425 9.427 4.121 1.00 86.75 113 ASN A CA 1
ATOM 896 C C . ASN A 1 113 ? -7.660 9.965 5.545 1.00 86.75 113 ASN A C 1
ATOM 898 O O . ASN A 1 113 ? -8.642 9.602 6.191 1.00 86.75 113 ASN A O 1
ATOM 902 N N . SER A 1 114 ? -6.791 10.856 6.020 1.00 84.88 114 SER A N 1
ATOM 903 C CA . SER A 1 114 ? -6.805 11.318 7.415 1.00 84.88 114 SER A CA 1
ATOM 904 C C . SER A 1 114 ? -8.033 12.150 7.799 1.00 84.88 114 SER A C 1
ATOM 906 O O . SER A 1 114 ? -8.408 12.176 8.968 1.00 84.88 114 SER A O 1
ATOM 908 N N . ASN A 1 115 ? -8.672 12.827 6.841 1.00 85.19 115 ASN A N 1
ATOM 909 C CA . ASN A 1 115 ? -9.790 13.731 7.126 1.00 85.19 115 ASN A CA 1
ATOM 910 C C . ASN A 1 115 ? -11.141 13.008 7.128 1.00 85.19 115 ASN A C 1
ATOM 912 O O . ASN A 1 115 ? -12.024 13.323 7.925 1.00 85.19 115 ASN A O 1
ATOM 916 N N . PHE A 1 116 ? -11.323 12.064 6.203 1.00 85.19 116 PHE A N 1
ATOM 917 C CA . PHE A 1 116 ? -12.638 11.483 5.906 1.00 85.19 116 PHE A CA 1
ATOM 918 C C . PHE A 1 116 ? -12.611 9.967 5.673 1.00 85.19 116 PHE A C 1
ATOM 920 O O . PHE A 1 116 ? -13.668 9.342 5.525 1.00 85.19 116 PHE A O 1
ATOM 927 N N . GLY A 1 117 ? -11.419 9.372 5.645 1.00 86.62 117 GLY A N 1
ATOM 928 C CA . GLY A 1 117 ? -11.230 7.954 5.412 1.00 86.62 117 GLY A CA 1
ATOM 929 C C . GLY A 1 117 ? -11.740 7.104 6.567 1.00 86.62 117 GLY A C 1
ATOM 930 O O . GLY A 1 117 ? -11.704 7.487 7.736 1.00 86.62 117 GLY A O 1
ATOM 931 N N . LYS A 1 118 ? -12.261 5.927 6.225 1.00 89.06 118 LYS A N 1
ATOM 932 C CA . LYS A 1 118 ? -12.736 4.942 7.199 1.00 89.06 118 LYS A CA 1
ATOM 933 C C . LYS A 1 118 ? -12.283 3.561 6.786 1.00 89.06 118 LYS A C 1
ATOM 935 O O . LYS A 1 118 ? -12.442 3.183 5.632 1.00 89.06 118 LYS A O 1
ATOM 940 N N . ILE A 1 119 ? -11.818 2.786 7.748 1.00 90.38 119 ILE A N 1
ATOM 941 C CA . ILE A 1 119 ? -11.531 1.367 7.586 1.00 90.38 119 ILE A CA 1
ATOM 942 C C . ILE A 1 119 ? -12.354 0.587 8.610 1.00 90.38 119 ILE A C 1
ATOM 944 O O . ILE A 1 119 ? -12.488 1.005 9.760 1.00 90.38 119 ILE A O 1
ATOM 948 N N . LYS A 1 120 ? -12.965 -0.515 8.180 1.00 89.62 120 LYS A N 1
ATOM 949 C CA . LYS A 1 120 ? -13.723 -1.415 9.055 1.00 89.62 120 LYS A CA 1
ATOM 950 C C . LYS A 1 120 ? -13.462 -2.862 8.671 1.00 89.62 120 LYS A C 1
ATOM 952 O O . LYS A 1 120 ? -13.381 -3.172 7.487 1.00 89.62 120 L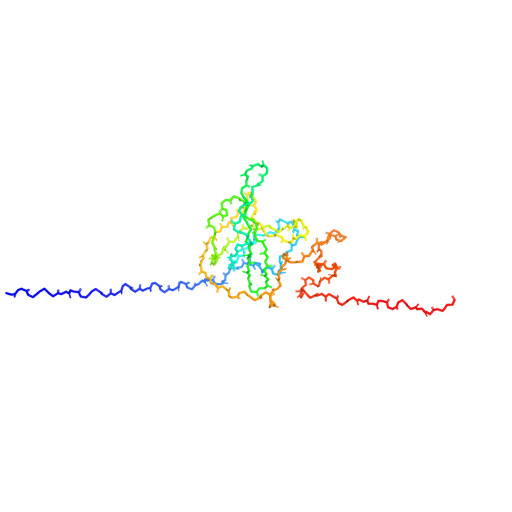YS A O 1
ATOM 957 N N . VAL A 1 121 ? -13.396 -3.741 9.661 1.00 89.25 121 VAL A N 1
ATOM 958 C CA . VAL A 1 121 ? -13.469 -5.187 9.429 1.00 89.25 121 VAL A CA 1
ATOM 959 C C . VAL A 1 121 ? -14.908 -5.517 9.026 1.00 89.25 121 VAL A C 1
ATOM 961 O O . VAL A 1 121 ? -15.853 -5.067 9.679 1.00 89.25 121 VAL A O 1
ATOM 964 N N . VAL A 1 122 ? -15.084 -6.221 7.910 1.00 86.00 122 VAL A N 1
ATOM 965 C CA . VAL A 1 122 ? -16.403 -6.631 7.396 1.00 86.00 122 VAL A CA 1
ATOM 966 C C . VAL A 1 122 ? -16.601 -8.135 7.416 1.00 86.00 122 VAL A C 1
ATOM 968 O O . VAL A 1 122 ? -17.746 -8.573 7.475 1.00 86.00 122 VAL A O 1
ATOM 971 N N . ASP A 1 123 ? -15.511 -8.895 7.399 1.00 83.75 123 ASP A N 1
ATOM 972 C CA . ASP A 1 123 ? -15.524 -10.344 7.537 1.00 83.75 123 ASP A CA 1
ATOM 973 C C . ASP A 1 123 ? -14.168 -10.841 8.065 1.00 83.75 123 ASP A C 1
ATOM 975 O O . ASP A 1 123 ? -13.269 -10.045 8.359 1.00 83.75 123 ASP A O 1
ATOM 979 N N . TRP A 1 124 ? -14.018 -12.153 8.165 1.00 81.25 124 TRP A N 1
ATOM 980 C CA . TRP A 1 124 ? -12.756 -12.840 8.394 1.00 81.25 124 TRP A CA 1
ATOM 981 C C . TRP A 1 124 ? -12.665 -14.008 7.415 1.00 81.25 124 TRP A C 1
ATOM 983 O O . TRP A 1 124 ? -13.603 -14.789 7.282 1.00 81.25 124 TRP A O 1
ATOM 993 N N . ASP A 1 125 ? -11.545 -14.130 6.718 1.00 73.50 125 ASP A N 1
ATOM 994 C CA . ASP A 1 125 ? -11.306 -15.236 5.797 1.00 73.50 125 ASP A CA 1
ATOM 995 C C . ASP A 1 125 ? -9.793 -15.390 5.573 1.00 73.50 125 ASP A C 1
ATOM 997 O O . ASP A 1 125 ? -8.990 -14.538 5.962 1.00 73.50 125 ASP A O 1
ATOM 1001 N N . VAL A 1 126 ? -9.375 -16.474 4.928 1.00 64.94 126 VAL A N 1
ATOM 1002 C CA . VAL A 1 126 ? -7.984 -16.691 4.530 1.00 64.94 126 VAL A CA 1
ATOM 1003 C C . VAL A 1 126 ? -7.928 -16.879 3.022 1.00 64.94 126 VAL A C 1
ATOM 1005 O O . VAL A 1 126 ? -8.223 -17.957 2.510 1.00 64.94 126 VAL A O 1
ATOM 1008 N N . LEU A 1 127 ? -7.491 -15.845 2.307 1.00 65.25 127 LEU A N 1
ATOM 1009 C CA . LEU A 1 127 ? -7.125 -15.981 0.905 1.00 65.25 127 LEU A CA 1
ATOM 1010 C C . LEU A 1 127 ? -5.736 -16.612 0.828 1.00 65.25 127 LEU A C 1
ATOM 1012 O O . LEU A 1 127 ? -4.787 -16.058 1.397 1.00 65.25 127 LEU A O 1
ATOM 1016 N N . PRO A 1 128 ? -5.581 -17.754 0.141 1.00 64.06 128 PRO A N 1
ATOM 1017 C CA . PRO A 1 128 ? -4.260 -18.252 -0.188 1.00 64.06 128 PRO A CA 1
ATOM 1018 C C . PRO A 1 128 ? -3.596 -17.246 -1.134 1.00 64.06 128 PRO A C 1
ATOM 1020 O O . PRO A 1 128 ? -3.976 -17.123 -2.294 1.00 64.06 128 PRO A O 1
ATOM 1023 N N . TYR A 1 129 ? -2.628 -16.496 -0.614 1.00 65.25 129 TYR A N 1
ATOM 1024 C CA . TYR A 1 129 ? -1.778 -15.621 -1.409 1.00 65.25 129 TYR A CA 1
ATOM 1025 C C . TYR A 1 129 ? -0.566 -16.406 -1.910 1.00 65.25 129 TYR A C 1
ATOM 1027 O O . TYR A 1 129 ? 0.160 -17.009 -1.115 1.00 65.25 129 TYR A O 1
ATOM 1035 N N . VAL A 1 130 ? -0.344 -16.366 -3.222 1.00 68.25 130 VAL A N 1
ATOM 1036 C CA . VAL A 1 130 ? 0.864 -16.880 -3.869 1.00 68.25 130 VAL A CA 1
ATOM 1037 C C . VAL A 1 130 ? 1.580 -15.692 -4.503 1.00 68.25 130 VAL A C 1
ATOM 1039 O O . VAL A 1 130 ? 1.098 -15.113 -5.473 1.00 68.25 130 VAL A O 1
ATOM 1042 N N . GLU A 1 131 ? 2.731 -15.322 -3.939 1.00 62.59 131 GLU A N 1
ATOM 1043 C CA . GLU A 1 131 ? 3.523 -14.148 -4.349 1.00 62.59 131 GLU A CA 1
ATOM 1044 C C . GLU A 1 131 ? 3.968 -14.181 -5.818 1.00 62.59 131 GLU A C 1
ATOM 1046 O O . GLU A 1 131 ? 4.231 -13.142 -6.414 1.00 62.59 131 GLU A O 1
ATOM 1051 N N . GLU A 1 132 ? 4.006 -15.368 -6.420 1.00 67.25 132 GLU A N 1
ATOM 1052 C CA . GLU A 1 132 ? 4.386 -15.576 -7.819 1.00 67.25 132 GLU A CA 1
ATOM 1053 C C . GLU A 1 132 ? 3.214 -15.400 -8.803 1.00 67.25 132 GLU A C 1
ATOM 1055 O O . GLU A 1 132 ? 3.449 -15.162 -9.985 1.00 67.25 132 GLU A O 1
ATOM 1060 N N . GLU A 1 133 ? 1.961 -15.504 -8.343 1.00 70.19 133 GLU A N 1
ATOM 1061 C CA . GLU A 1 133 ? 0.769 -15.426 -9.206 1.00 70.19 133 GLU A CA 1
ATOM 1062 C C . GLU A 1 133 ? 0.189 -14.011 -9.292 1.00 70.19 133 GLU A C 1
ATOM 1064 O O . GLU A 1 133 ? -0.491 -13.673 -10.262 1.00 70.19 133 GLU A O 1
ATOM 1069 N N . VAL A 1 134 ? 0.438 -13.184 -8.273 1.00 77.12 134 VAL A N 1
ATOM 1070 C CA . VAL A 1 134 ? -0.221 -11.889 -8.104 1.00 77.12 134 VAL A CA 1
ATOM 1071 C C . VAL A 1 134 ? 0.828 -10.811 -7.807 1.00 77.12 134 VAL A C 1
ATOM 1073 O O . VAL A 1 134 ? 1.596 -10.959 -6.857 1.00 77.12 134 VAL A O 1
ATOM 1076 N N . PRO A 1 135 ? 0.881 -9.705 -8.575 1.00 86.06 135 PRO A N 1
ATOM 1077 C CA . PRO A 1 135 ? 1.929 -8.706 -8.416 1.00 86.06 135 PRO A CA 1
ATOM 1078 C C . PRO A 1 135 ? 1.825 -7.980 -7.072 1.00 86.06 135 PRO A C 1
ATOM 1080 O O . PRO A 1 135 ? 0.772 -7.457 -6.701 1.00 86.06 135 PRO A O 1
ATOM 1083 N N . ASN A 1 136 ? 2.953 -7.875 -6.369 1.00 89.69 136 ASN A N 1
ATOM 1084 C CA . ASN A 1 136 ? 3.081 -7.036 -5.182 1.00 89.69 136 ASN A CA 1
ATOM 1085 C C . ASN A 1 136 ? 3.532 -5.623 -5.582 1.00 89.69 136 ASN A C 1
ATOM 1087 O O . ASN A 1 136 ? 4.718 -5.378 -5.818 1.00 89.69 136 ASN A O 1
ATOM 1091 N N . LEU A 1 137 ? 2.598 -4.674 -5.613 1.00 90.25 137 LEU A N 1
ATOM 1092 C CA . LEU A 1 137 ? 2.834 -3.279 -5.997 1.00 90.25 137 LEU A CA 1
ATOM 1093 C C . LEU A 1 137 ? 3.899 -2.595 -5.132 1.00 90.25 137 LEU A C 1
ATOM 1095 O O . LEU A 1 137 ? 4.645 -1.749 -5.623 1.00 90.25 137 LEU A O 1
ATOM 1099 N N . SER A 1 138 ? 3.992 -2.980 -3.860 1.00 91.06 138 SER A N 1
ATOM 1100 C CA . SER A 1 138 ? 4.947 -2.431 -2.894 1.00 91.06 138 SER A CA 1
ATOM 1101 C C . SER A 1 138 ? 6.341 -3.053 -3.004 1.00 91.06 138 SER A C 1
ATOM 1103 O O . SER A 1 138 ? 7.272 -2.573 -2.365 1.00 91.06 138 SER A O 1
ATOM 1105 N N . SER A 1 139 ? 6.508 -4.099 -3.822 1.00 90.50 139 SER A N 1
ATOM 1106 C CA . SER A 1 139 ? 7.817 -4.704 -4.104 1.00 90.50 139 SER A CA 1
ATOM 1107 C C . SER A 1 139 ? 8.610 -3.969 -5.195 1.00 90.50 139 SER A C 1
ATOM 1109 O O . SER A 1 139 ? 9.833 -4.129 -5.282 1.00 90.50 139 SER A O 1
ATOM 1111 N N . TYR A 1 140 ? 7.927 -3.162 -6.016 1.00 91.94 140 TYR A N 1
ATOM 1112 C CA . TYR A 1 140 ? 8.533 -2.355 -7.073 1.00 91.94 140 TYR A CA 1
ATOM 1113 C C . TYR A 1 140 ? 9.063 -1.026 -6.531 1.00 91.94 140 TYR A C 1
ATOM 1115 O O . TYR A 1 140 ? 8.520 -0.454 -5.586 1.00 91.94 140 TYR A O 1
ATOM 1123 N N . LEU A 1 141 ? 10.095 -0.508 -7.194 1.00 92.69 141 LEU A N 1
ATOM 1124 C CA . LEU A 1 141 ? 10.558 0.864 -7.030 1.00 92.69 141 LEU A CA 1
ATOM 1125 C C . LEU A 1 141 ? 9.716 1.778 -7.919 1.00 92.69 141 LEU A C 1
ATOM 1127 O O . LEU A 1 141 ? 9.679 1.596 -9.133 1.00 92.69 141 LEU A O 1
ATOM 1131 N N . TRP A 1 142 ? 9.063 2.775 -7.344 1.00 92.25 142 TRP A N 1
ATOM 1132 C CA . TRP A 1 142 ? 8.224 3.718 -8.070 1.00 92.25 142 TRP A CA 1
ATOM 1133 C C . TRP A 1 142 ? 8.971 5.022 -8.305 1.00 92.25 142 TRP A C 1
ATOM 1135 O O . TRP A 1 142 ? 9.124 5.847 -7.409 1.00 92.25 142 TRP A O 1
ATOM 1145 N N . VAL A 1 143 ? 9.421 5.219 -9.543 1.00 91.75 143 VAL A N 1
ATOM 1146 C CA . VAL A 1 143 ? 10.240 6.371 -9.929 1.00 91.75 143 VAL A CA 1
ATOM 1147 C C . VAL A 1 143 ? 9.382 7.398 -10.657 1.00 91.75 143 VAL A C 1
ATOM 1149 O O . VAL A 1 143 ? 8.613 7.054 -11.556 1.00 91.75 143 VAL A O 1
ATOM 1152 N N . GLN A 1 144 ? 9.517 8.672 -10.287 1.00 91.06 144 GLN A N 1
ATOM 1153 C CA . GLN A 1 144 ? 8.849 9.770 -10.981 1.00 91.06 144 GLN A CA 1
ATOM 1154 C C . GLN A 1 144 ? 9.624 10.154 -12.250 1.00 91.06 144 GLN A C 1
ATOM 1156 O O . GLN A 1 144 ? 10.748 10.644 -12.174 1.00 91.06 144 GLN A O 1
ATOM 1161 N N . ILE A 1 145 ? 8.999 9.970 -13.412 1.00 88.94 145 ILE A N 1
ATOM 1162 C CA . ILE A 1 145 ? 9.510 10.348 -14.736 1.00 88.94 145 ILE A CA 1
ATOM 1163 C C . ILE A 1 145 ? 8.430 11.181 -15.424 1.00 88.94 145 ILE A C 1
ATOM 1165 O O . ILE A 1 145 ? 7.277 10.760 -15.496 1.00 88.94 145 ILE A O 1
ATOM 1169 N N . ASP A 1 146 ? 8.767 12.387 -15.885 1.00 89.94 146 ASP A N 1
ATOM 1170 C CA . ASP A 1 146 ? 7.828 13.295 -16.566 1.00 89.94 146 ASP A CA 1
ATOM 1171 C C . ASP A 1 146 ? 6.502 13.484 -15.810 1.00 89.94 146 ASP A C 1
ATOM 1173 O O . ASP A 1 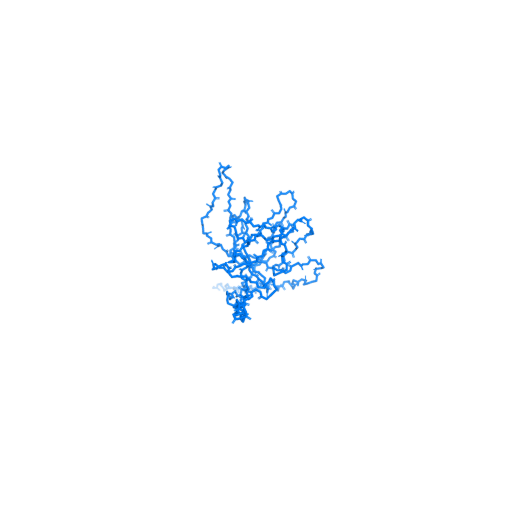146 ? 5.404 13.437 -16.370 1.00 89.94 146 ASP A O 1
ATOM 1177 N N . ASN A 1 147 ? 6.603 13.673 -14.490 1.00 85.44 147 ASN A N 1
ATOM 1178 C CA . ASN A 1 147 ? 5.473 13.804 -13.568 1.00 85.44 147 ASN A CA 1
ATOM 1179 C C . ASN A 1 147 ? 4.579 12.556 -13.428 1.00 85.44 147 ASN A C 1
ATOM 1181 O O . ASN A 1 147 ? 3.544 12.626 -12.765 1.00 85.44 147 ASN A O 1
ATOM 1185 N N . LYS A 1 148 ? 4.959 11.407 -13.980 1.00 86.94 148 LYS A N 1
ATOM 1186 C CA . LYS A 1 148 ? 4.257 10.132 -13.800 1.00 86.94 148 LYS A CA 1
ATOM 1187 C C . LYS A 1 148 ? 5.113 9.191 -12.965 1.00 86.94 148 LYS A C 1
ATOM 1189 O O . LYS A 1 148 ? 6.320 9.124 -13.150 1.00 86.94 148 LYS A O 1
ATOM 1194 N N . PHE A 1 149 ? 4.488 8.464 -12.048 1.00 89.19 149 PHE A N 1
ATOM 1195 C CA . PHE A 1 149 ? 5.170 7.388 -11.340 1.00 89.19 149 PHE A CA 1
ATOM 1196 C C . PHE A 1 149 ? 5.141 6.126 -12.194 1.00 89.19 149 PHE A C 1
ATOM 1198 O O . PHE A 1 149 ? 4.076 5.724 -12.665 1.00 89.19 149 PHE A O 1
ATOM 1205 N N . MET A 1 150 ? 6.310 5.527 -12.397 1.00 90.75 150 MET A N 1
ATOM 1206 C CA . MET A 1 150 ? 6.475 4.286 -13.144 1.00 90.75 150 MET A CA 1
ATOM 1207 C C . MET A 1 150 ? 7.071 3.208 -12.237 1.00 90.75 150 MET A C 1
ATOM 1209 O O . MET A 1 150 ? 8.066 3.489 -11.559 1.00 90.75 150 MET A O 1
ATOM 1213 N N . PRO A 1 151 ? 6.501 1.991 -12.225 1.00 92.31 151 PRO A N 1
ATOM 1214 C CA . PRO A 1 151 ? 7.075 0.885 -11.482 1.00 92.31 151 PRO A CA 1
ATOM 1215 C C . PRO A 1 151 ? 8.354 0.398 -12.169 1.00 92.31 151 PRO A C 1
ATOM 1217 O O . PRO A 1 151 ? 8.455 0.316 -13.397 1.00 92.31 151 PRO A O 1
ATOM 1220 N N . MET A 1 152 ? 9.344 0.063 -11.356 1.00 93.12 152 MET A N 1
ATOM 1221 C CA . MET A 1 152 ? 10.622 -0.488 -11.769 1.00 93.12 152 MET A CA 1
ATOM 1222 C C . MET A 1 152 ? 11.006 -1.658 -10.872 1.00 93.12 152 MET A C 1
ATOM 1224 O O . MET A 1 152 ? 10.661 -1.719 -9.693 1.00 93.12 152 MET A O 1
ATOM 1228 N N . THR A 1 153 ? 11.783 -2.587 -11.415 1.00 91.12 153 THR A N 1
ATOM 1229 C CA . THR A 1 153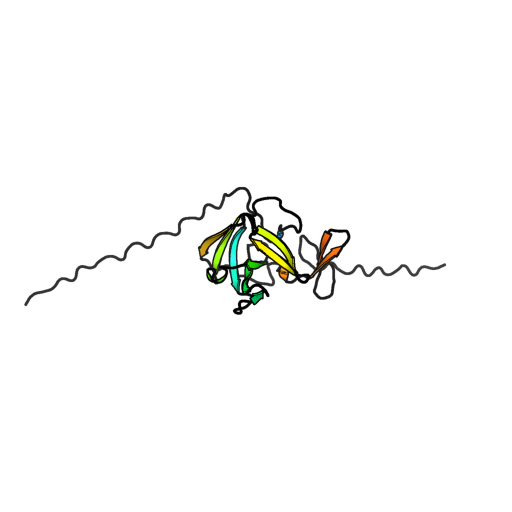 ? 12.423 -3.628 -10.605 1.00 91.12 153 THR A CA 1
ATOM 1230 C C . THR A 1 153 ? 13.487 -3.021 -9.682 1.00 91.12 153 THR A C 1
ATOM 1232 O O . THR A 1 153 ? 13.936 -1.890 -9.882 1.00 91.12 153 THR A O 1
ATOM 1235 N N . LYS A 1 154 ? 13.983 -3.799 -8.710 1.00 87.56 154 LYS A N 1
ATOM 1236 C CA . LYS A 1 154 ? 15.106 -3.394 -7.835 1.00 87.56 154 LYS A CA 1
ATOM 1237 C C . LYS A 1 154 ? 16.372 -3.001 -8.613 1.00 87.56 154 LYS A C 1
ATOM 1239 O O . LYS A 1 154 ? 17.149 -2.176 -8.146 1.00 87.56 154 LYS A O 1
ATOM 1244 N N . ASN A 1 155 ? 16.537 -3.535 -9.825 1.00 89.00 155 ASN A N 1
ATOM 1245 C CA . ASN A 1 155 ? 17.636 -3.209 -10.738 1.00 89.00 155 ASN A CA 1
ATOM 1246 C C . ASN A 1 155 ? 17.314 -2.018 -11.663 1.00 89.00 155 ASN A C 1
ATOM 1248 O O . ASN A 1 155 ? 18.010 -1.811 -12.653 1.00 89.00 155 ASN A O 1
ATOM 1252 N N . ARG A 1 156 ? 16.255 -1.250 -11.365 1.00 87.81 156 ARG A N 1
ATOM 1253 C CA . ARG A 1 156 ? 15.775 -0.098 -12.147 1.00 87.81 156 ARG A CA 1
ATOM 1254 C C . ARG A 1 156 ? 15.404 -0.435 -13.596 1.00 87.81 156 ARG A C 1
ATOM 1256 O O . ARG A 1 156 ? 15.516 0.408 -14.482 1.00 87.81 156 ARG A O 1
ATOM 1263 N N . LEU A 1 157 ? 14.945 -1.663 -13.843 1.00 90.75 157 LEU A N 1
ATOM 1264 C CA . LEU A 1 157 ? 14.350 -2.017 -15.134 1.00 90.75 157 LEU A CA 1
ATOM 1265 C C . LEU A 1 157 ? 12.878 -1.596 -15.141 1.00 90.75 157 LEU A C 1
ATOM 1267 O O . LEU A 1 157 ? 12.185 -1.941 -14.180 1.00 90.75 157 LEU A O 1
ATOM 1271 N N . PRO A 1 158 ? 12.394 -0.893 -16.181 1.00 90.81 158 PRO A N 1
ATOM 1272 C CA . PRO A 1 158 ? 10.984 -0.551 -16.304 1.00 90.81 158 PRO A CA 1
ATOM 1273 C C . PRO A 1 158 ? 10.097 -1.794 -16.263 1.00 90.81 158 PRO A C 1
ATOM 1275 O O . PRO A 1 158 ? 10.420 -2.824 -16.859 1.00 90.81 158 PRO A O 1
ATOM 1278 N N . VAL A 1 159 ? 8.974 -1.674 -15.570 1.00 91.12 159 VAL A N 1
ATOM 1279 C CA . VAL A 1 159 ? 7.935 -2.699 -15.491 1.00 91.12 159 VAL A CA 1
ATOM 1280 C C . VAL A 1 159 ? 6.702 -2.178 -16.220 1.00 91.12 159 VAL A C 1
ATOM 1282 O O . VAL A 1 159 ? 6.367 -0.996 -16.110 1.00 91.12 159 VAL A O 1
ATOM 1285 N N . ASP A 1 160 ? 6.043 -3.035 -16.996 1.00 87.75 160 ASP A N 1
ATOM 1286 C CA . ASP A 1 160 ? 4.778 -2.666 -17.624 1.00 87.75 160 ASP A CA 1
ATOM 1287 C C . ASP A 1 160 ? 3.710 -2.427 -16.541 1.00 87.75 160 ASP A C 1
ATOM 1289 O O . A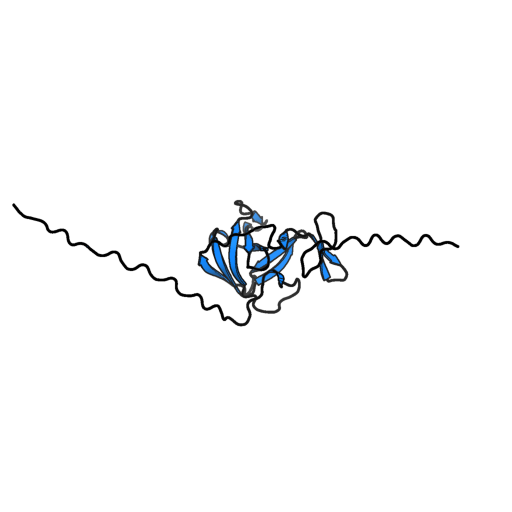SP A 1 160 ? 3.462 -3.316 -15.733 1.00 87.75 160 ASP A O 1
ATOM 1293 N N . PRO A 1 161 ? 3.055 -1.256 -16.477 1.00 81.56 161 PRO A N 1
ATOM 1294 C CA . PRO A 1 161 ? 2.125 -0.942 -15.392 1.00 81.56 161 PRO A CA 1
ATOM 1295 C C . PRO A 1 161 ? 0.789 -1.700 -15.476 1.00 81.56 161 PRO A C 1
ATOM 1297 O O . PRO A 1 161 ? -0.064 -1.487 -14.618 1.00 81.56 161 PRO A O 1
ATOM 1300 N N . VAL A 1 162 ? 0.570 -2.516 -16.516 1.00 83.00 162 VAL A N 1
ATOM 1301 C CA . VAL A 1 162 ? -0.643 -3.328 -16.680 1.00 83.00 162 VAL A CA 1
ATOM 1302 C C . VAL A 1 162 ? -0.360 -4.792 -16.359 1.00 83.00 162 VAL A C 1
ATOM 1304 O O . VAL A 1 162 ? -1.071 -5.370 -15.541 1.00 83.00 162 VAL A O 1
ATOM 1307 N N . SER A 1 163 ? 0.662 -5.393 -16.976 1.00 83.75 163 SER A N 1
ATOM 1308 C CA . SER A 1 163 ? 1.033 -6.790 -16.713 1.00 83.75 163 SER A CA 1
ATOM 1309 C C . SER A 1 163 ? 1.930 -6.964 -15.491 1.00 83.75 163 SER A C 1
ATOM 1311 O O . SER A 1 163 ? 2.037 -8.069 -14.971 1.00 83.75 163 SER A O 1
ATOM 1313 N N . PHE A 1 164 ? 2.580 -5.891 -15.034 1.00 83.44 164 PHE A N 1
ATOM 1314 C CA . PHE A 1 164 ? 3.608 -5.913 -13.994 1.00 83.44 164 PHE A CA 1
ATOM 1315 C C . PHE A 1 164 ? 4.821 -6.805 -14.318 1.00 83.44 164 PHE A C 1
ATOM 1317 O O . PHE A 1 164 ? 5.614 -7.150 -13.435 1.00 83.44 164 PHE A O 1
ATOM 1324 N N . GLU A 1 165 ? 5.030 -7.101 -15.604 1.00 86.56 165 GLU A N 1
ATOM 1325 C CA . GLU A 1 165 ? 6.198 -7.825 -16.099 1.00 86.56 165 GLU A CA 1
ATOM 1326 C C . GLU A 1 165 ? 7.357 -6.868 -16.439 1.00 86.56 165 GLU A C 1
ATOM 1328 O O . GLU A 1 165 ? 7.130 -5.764 -16.956 1.00 86.56 165 GLU A O 1
ATOM 1333 N N . PRO A 1 166 ? 8.621 -7.259 -16.182 1.00 85.56 166 PRO A N 1
ATOM 1334 C CA . PRO A 1 166 ? 9.780 -6.490 -16.619 1.00 85.56 166 PRO A CA 1
ATOM 1335 C C . PRO A 1 166 ? 9.786 -6.332 -18.140 1.00 85.56 166 PRO A C 1
ATOM 1337 O O . PRO A 1 166 ? 9.711 -7.316 -18.876 1.00 85.56 166 PRO A O 1
ATOM 1340 N N . GLN A 1 167 ? 9.935 -5.100 -18.627 1.00 82.69 167 GLN A N 1
ATOM 1341 C CA . GLN A 1 167 ? 10.077 -4.884 -20.061 1.00 82.69 167 GLN A CA 1
ATOM 1342 C C . GLN A 1 167 ? 11.466 -5.356 -20.511 1.00 82.69 167 GLN A C 1
ATOM 1344 O O . GLN A 1 167 ? 12.467 -5.011 -19.867 1.00 82.69 167 GLN A O 1
ATOM 1349 N N . PRO A 1 168 ? 11.569 -6.133 -21.607 1.00 77.44 168 PRO A N 1
ATOM 1350 C CA . PRO A 1 168 ? 12.864 -6.506 -22.148 1.00 77.44 168 PRO A CA 1
ATOM 1351 C C . PRO A 1 168 ? 13.627 -5.224 -22.477 1.00 77.44 168 PRO A C 1
ATOM 1353 O O . PRO A 1 168 ? 13.096 -4.335 -23.147 1.00 77.44 168 PRO A O 1
ATOM 1356 N N . GLN A 1 169 ? 14.870 -5.116 -21.999 1.00 68.31 169 GLN A N 1
ATOM 1357 C CA . GLN A 1 169 ? 15.747 -4.039 -22.439 1.00 68.31 169 GLN A CA 1
ATOM 1358 C C . GLN A 1 169 ? 15.807 -4.123 -23.963 1.00 68.31 169 GLN A C 1
ATOM 1360 O O . GLN A 1 169 ? 16.301 -5.112 -24.510 1.00 68.31 169 GLN A O 1
ATOM 1365 N N . ARG A 1 170 ? 15.294 -3.103 -24.662 1.00 60.03 170 ARG A N 1
ATOM 1366 C CA . ARG A 1 170 ? 15.702 -2.897 -26.046 1.00 60.03 170 ARG A CA 1
ATOM 1367 C C . ARG A 1 170 ? 17.194 -2.629 -25.980 1.00 60.03 170 ARG A C 1
ATOM 1369 O O . ARG A 1 170 ? 17.625 -1.534 -25.634 1.00 60.03 170 ARG A O 1
ATOM 1376 N N . ILE A 1 171 ? 17.978 -3.668 -26.238 1.00 57.44 171 ILE A N 1
ATOM 1377 C CA . ILE A 1 171 ? 19.363 -3.500 -26.633 1.00 57.44 171 ILE A CA 1
ATOM 1378 C C . ILE A 1 171 ? 19.249 -2.846 -28.001 1.00 57.44 171 ILE A C 1
ATOM 1380 O O . ILE A 1 171 ? 19.115 -3.525 -29.020 1.00 57.44 171 ILE A O 1
ATOM 1384 N N . ASP A 1 172 ? 19.192 -1.517 -28.010 1.00 59.31 172 ASP A N 1
ATOM 1385 C CA . ASP A 1 172 ? 19.431 -0.760 -29.219 1.00 59.31 172 ASP A CA 1
ATOM 1386 C C . ASP A 1 172 ? 20.877 -1.084 -29.586 1.00 59.31 172 ASP A C 1
ATOM 1388 O O . ASP A 1 172 ? 21.830 -0.513 -29.053 1.00 59.31 172 ASP A O 1
ATOM 1392 N N . TYR A 1 173 ? 21.046 -2.083 -30.454 1.00 53.16 173 TYR A N 1
ATOM 1393 C CA . TYR A 1 173 ? 22.261 -2.238 -31.228 1.00 53.16 173 TYR A CA 1
ATOM 1394 C C . TYR A 1 173 ? 22.350 -0.968 -32.056 1.00 53.16 173 TYR A C 1
ATOM 1396 O O . TYR A 1 173 ? 21.788 -0.885 -33.147 1.00 53.16 173 TYR A O 1
ATOM 1404 N N . GLY A 1 174 ? 22.976 0.054 -31.468 1.00 51.00 174 GLY A N 1
ATOM 1405 C CA . GLY A 1 174 ? 23.309 1.295 -32.131 1.00 51.00 174 GLY A CA 1
ATOM 1406 C C . GLY A 1 174 ? 23.931 0.912 -33.455 1.00 51.00 174 GLY A C 1
ATOM 1407 O O . GLY A 1 174 ? 24.991 0.281 -33.484 1.00 51.00 174 GLY A O 1
ATOM 1408 N N . SER A 1 175 ? 23.188 1.211 -34.517 1.00 55.03 175 SER A N 1
ATOM 1409 C CA . SER A 1 175 ? 23.554 0.971 -35.898 1.00 55.03 175 SER A CA 1
ATOM 1410 C C . SER A 1 175 ? 24.927 1.589 -36.120 1.00 55.03 175 SER A C 1
ATOM 1412 O O . SER A 1 175 ? 25.059 2.787 -36.349 1.00 55.03 175 SER A O 1
ATOM 1414 N N . SER A 1 176 ? 25.967 0.772 -35.992 1.00 57.19 176 SER A N 1
ATOM 1415 C CA . SER A 1 176 ? 27.335 1.111 -36.356 1.00 57.19 176 SER A CA 1
ATOM 1416 C C . SER A 1 176 ? 27.446 0.874 -37.861 1.00 57.19 176 SER A C 1
ATOM 1418 O O . SER A 1 176 ? 28.094 -0.054 -38.327 1.00 57.19 176 SER A O 1
ATOM 1420 N N . ALA A 1 177 ? 26.723 1.693 -38.620 1.00 59.09 177 ALA A N 1
ATOM 1421 C CA . ALA A 1 177 ? 26.897 1.870 -40.055 1.00 59.09 177 ALA A CA 1
ATOM 1422 C C . ALA A 1 177 ? 27.325 3.334 -40.219 1.00 59.09 177 ALA A C 1
ATOM 1424 O O . ALA A 1 177 ? 26.538 4.235 -39.957 1.00 59.09 177 ALA A O 1
ATOM 1425 N N . GLN A 1 178 ? 28.636 3.578 -40.240 1.00 53.75 178 GLN A N 1
ATOM 1426 C CA . GLN A 1 178 ? 29.393 3.825 -41.474 1.00 53.75 178 GLN A CA 1
ATOM 1427 C C . GLN A 1 178 ? 28.872 5.054 -42.230 1.00 53.75 178 GLN A C 1
ATOM 1429 O O . GLN A 1 178 ? 27.920 4.938 -42.991 1.00 53.75 178 GLN A O 1
ATOM 1434 N N . GLU A 1 179 ? 29.510 6.208 -42.010 1.00 47.47 179 GLU A N 1
ATOM 1435 C CA . GLU A 1 179 ? 30.431 6.850 -42.971 1.00 47.47 179 GLU A CA 1
ATOM 1436 C C . GLU A 1 179 ? 31.322 7.882 -42.265 1.00 47.47 179 GLU A C 1
ATOM 1438 O O . GLU A 1 179 ? 30.800 8.645 -41.419 1.00 47.47 179 GLU A O 1
#

Solvent-accessible surface area (backbone atoms only — not comparable to full-atom values): 11002 Å² total; per-residue (Å²): 138,87,83,83,79,82,78,85,76,79,80,78,80,76,80,73,82,76,81,76,80,85,83,61,94,62,61,55,56,58,60,70,68,65,87,69,78,98,75,68,61,32,31,36,71,53,29,40,30,38,69,75,51,94,68,72,45,65,47,99,84,68,48,42,38,35,48,24,37,30,32,51,101,56,13,28,36,33,36,43,34,75,47,78,38,87,80,62,50,74,28,30,18,30,36,33,37,32,44,40,60,46,77,57,95,44,19,40,33,37,32,61,34,90,90,78,33,44,76,44,79,77,50,74,54,80,79,90,79,54,81,90,82,36,55,48,56,39,74,28,37,46,45,78,53,96,92,39,75,42,46,16,43,92,86,69,41,52,30,40,84,83,81,66,44,73,52,78,78,79,76,73,74,72,77,86,68,86,133

Sequence (179 aa):
MSSSTTRYNPPTPTPKPIPIQRNVVGTSKCSHLKLRLLENILILKELFCFPVSQRTLKTMTEVELHSFLVADETAVCTLVIWENGQFFKIGDVVQINQGETRIHEDTFELTVNSNFGKIKVVDWDVLPYVEEEVPNLSSYLWVQIDNKFMPMTKNRLPVDPVSFEPQPQRIDYGSSAQE

Foldseek 3Di:
DDDDDDDDDDDDPDDDPDPDPPDDPAADAPLRDFPDDDDAWHWDWFWFWDWPDPDFDADPVRWTWTWTWTHDPAAIEIEIETPPCVVDDGQFTKTKTQWDWDQDPQFIYIYADPPDIDMDRPDGHDDPDDCVPHYYRRQFRFDQDPNGTFTAHPVRFGADSNVRHGDPPPPPPPPPDDD

Nearest PDB structures (foldseek):
  3dm3-assembly2_C  TM=7.150E-01  e=4.234E-03  Methanocaldococcus jannaschii
  4l5t-assembly2_B  TM=7.620E-01  e=5.106E-02  Mus musculus
  4l5t-assembly2_C  TM=7.297E-01  e=5.396E-02  Mus musculus
  4l5t-assembly3_A  TM=6.092E-01  e=2.936E-02  Mus musculus
  4jbm-assembly2_B  TM=5.569E-01  e=7.116E-02  Mus musculus

Mean predicted aligned error: 12.31 Å

Organism: NCBI:txid94023